Protein AF-A0A0M0KAI3-F1 (afdb_monomer)

Secondary structure (DSSP, 8-state):
---PPPPPP--EE--SEEEEEEES---HHHHHHHHHHH-TTS-EEEEEEEEEE--TTS--EEEEEEEEESS---EE-GGGG-EEETTEEEPPEEEEES-HHHHHHHHHTGGGTEE-SSS-EE---SEEEEEE--TT--HHHHHHHHHHH-SSHHHHHHHTT----SHHHHHHHHH---PPPP--SS-GGGB------HHHHTTSS-EEEEEE-TTSSHHHHHHTTSSSEEEESSGGGGGG--TTT-SEEEE-S--TTSPTTTS--HHHHHHHH-SSS-EEEE-SSSEEEE-TT-EEEEEES-S--SPP-TT-SSBTTTEEEEEE-S-SB-

Radius of gyration: 31.18 Å; Cα contacts (8 Å, |Δi|>4): 594; chains: 1; bounding box: 65×44×92 Å

Foldseek 3Di:
DDDPDPPFAPDWQFFQKKKKKWFADDDPVQQVVLVVVQQPPFDWQKKWKFWAWDDPPDTTIMMMIITGTPHTDGDGDQCSRWTQDPNDTIHIDMDHALELVVSVCCVPPVRCQQDPDPDGDGDGTPDDGPMDHPPPDDSVVVLVVLLVPDPANVSSCRHNVNDPDDPVSVVVRVPPPPDDWDDQPDALVQFDDDDDDPCCVVVVAQEEEEAADPPQCQQSNQCNVWRHEQEAQFPQSLVVDDAVGHQAYEYENAQQQDDPPRHHDLVQLLQVLAQQAWHWHDHPPDIHIDGHRHHYYYYYHDDPRHHDDVPCSRPPRHYDYDYRYHRGGD

Organism: NCBI:txid1460289

Nearest PDB structures (foldseek):
  7vg8-assembly1_A  TM=7.975E-01  e=1.228E-05  Tomato yellow leaf curl virus
  1l5i-assembly1_A  TM=7.412E-01  e=1.556E-05  Tomato yellow leaf curl Sardinia virus
  6q1m-assembly1_A  TM=7.767E-01  e=6.057E-05  Wheat dwarf virus
  6we0-assembly1_A  TM=7.172E-01  e=6.426E-05  Wheat dwarf virus
  1xbw-assembly1_A  TM=3.411E-01  e=1.990E-01  Staphylococcus aureus subsp. aureus MW2

Mean predicted aligned error: 13.89 Å

Solvent-accessible surface area (backbone atoms only — not comparable to full-atom values): 18954 Å² total; per-residue (Å²): 132,82,79,75,77,77,75,83,65,81,43,66,48,57,57,36,32,40,42,32,41,32,83,36,76,66,59,61,70,57,54,52,49,47,52,57,69,74,34,83,88,55,59,72,51,31,38,36,30,27,26,39,66,46,61,96,89,69,66,45,52,22,21,40,38,38,38,34,36,74,58,58,46,88,45,74,41,77,70,68,69,49,40,79,53,98,91,40,80,44,69,53,51,80,43,72,56,75,26,54,47,53,53,49,43,38,71,74,32,38,46,65,15,41,43,92,54,103,65,78,46,80,48,78,46,78,39,70,55,53,70,46,64,56,97,84,69,51,69,67,60,52,51,51,53,54,37,72,68,35,94,43,68,67,55,18,33,33,30,64,54,44,80,79,81,49,72,65,53,50,49,51,52,72,67,52,72,79,84,70,81,54,82,70,97,56,61,61,83,55,38,57,91,72,90,69,58,61,54,47,73,74,57,79,24,27,21,39,35,41,23,28,69,84,92,26,46,60,64,62,55,53,44,47,76,32,80,27,44,42,76,26,59,49,56,57,48,52,72,71,66,43,83,93,67,38,66,25,38,32,38,33,88,48,50,51,43,37,60,70,76,65,25,33,50,62,72,46,47,48,38,70,32,38,26,84,45,66,24,76,43,81,42,84,100,44,72,36,79,45,61,46,71,48,36,36,36,36,35,42,71,56,86,85,40,64,49,92,56,98,79,40,63,43,65,82,62,21,42,48,82,44,81,47,92,58,62,37,52,123

pLDDT: mean 86.0, std 10.84, range [32.38, 97.38]

Structure (mmCIF, N/CA/C/O backbone):
data_AF-A0A0M0KAI3-F1
#
_entry.id   AF-A0A0M0KAI3-F1
#
loop_
_atom_site.group_PDB
_atom_site.id
_atom_site.type_symbol
_atom_site.label_atom_id
_atom_site.label_alt_id
_atom_site.label_comp_id
_atom_site.label_asym_id
_atom_site.label_entity_id
_atom_site.label_seq_id
_atom_site.pdbx_PDB_ins_code
_atom_site.Cartn_x
_atom_site.Cartn_y
_atom_site.Cartn_z
_atom_site.occupancy
_atom_site.B_iso_or_equiv
_atom_site.auth_seq_id
_atom_site.auth_comp_id
_atom_site.auth_asym_id
_atom_site.auth_atom_id
_atom_site.pdbx_PDB_model_num
ATOM 1 N N . MET A 1 1 ? -30.844 27.413 52.160 1.00 37.19 1 MET A N 1
ATOM 2 C CA . MET A 1 1 ? -29.610 27.025 51.444 1.00 37.19 1 MET A CA 1
ATOM 3 C 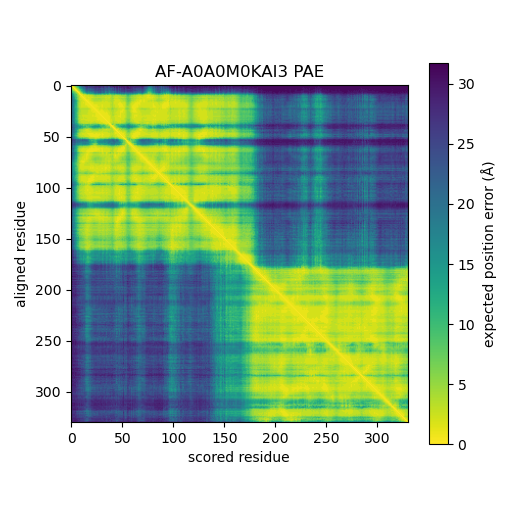C . MET A 1 1 ? -30.026 26.495 50.082 1.00 37.19 1 MET A C 1
ATOM 5 O O . MET A 1 1 ? -30.634 25.433 50.030 1.00 37.19 1 MET A O 1
ATOM 9 N N . SER A 1 2 ? -29.831 27.269 49.010 1.00 32.38 2 SER A N 1
ATOM 10 C CA . SER A 1 2 ? -30.122 26.804 47.651 1.00 32.38 2 SER A CA 1
ATOM 11 C C . SER A 1 2 ? -29.142 25.692 47.290 1.00 32.38 2 SER A C 1
ATOM 13 O O . SER A 1 2 ? -27.933 25.855 47.454 1.00 32.38 2 SER A O 1
ATOM 15 N N . LYS A 1 3 ? -29.663 24.553 46.825 1.00 38.00 3 LYS A N 1
ATOM 16 C CA . LYS A 1 3 ? -28.852 23.554 46.126 1.00 38.00 3 LYS A CA 1
ATOM 17 C C . LYS A 1 3 ? -28.245 24.265 44.920 1.00 38.00 3 LYS A C 1
ATOM 19 O O . LYS A 1 3 ? -28.989 24.766 44.086 1.00 38.00 3 LYS A O 1
ATOM 24 N N . ALA A 1 4 ? -26.922 24.386 44.894 1.00 38.00 4 ALA A N 1
ATOM 25 C CA . ALA A 1 4 ? -26.221 24.834 43.705 1.00 38.00 4 ALA A CA 1
ATOM 26 C C . ALA A 1 4 ? -26.582 23.878 42.562 1.00 38.00 4 ALA A C 1
ATOM 28 O O . ALA A 1 4 ? -26.489 22.660 42.740 1.00 38.00 4 ALA A O 1
ATOM 29 N N . ASP A 1 5 ? -27.023 24.424 41.429 1.00 37.31 5 ASP A N 1
ATOM 30 C CA . ASP A 1 5 ? -27.152 23.645 40.203 1.00 37.31 5 ASP A CA 1
ATOM 31 C C . ASP A 1 5 ? -25.795 22.986 39.907 1.00 37.31 5 ASP A C 1
ATOM 33 O O . ASP A 1 5 ? -24.760 23.661 39.989 1.00 37.31 5 ASP A O 1
ATOM 37 N N . PRO A 1 6 ? -25.752 21.672 39.621 1.00 48.66 6 PRO A N 1
ATOM 38 C CA . PRO A 1 6 ? -24.503 21.022 39.262 1.00 48.66 6 PRO A CA 1
ATOM 39 C C . PRO A 1 6 ? -23.918 21.718 38.029 1.00 48.66 6 PRO A C 1
ATOM 41 O O . PRO A 1 6 ? -24.632 22.009 37.070 1.00 48.66 6 PRO A O 1
ATOM 44 N N . ALA A 1 7 ? -22.617 22.017 38.081 1.00 52.31 7 ALA A N 1
ATOM 45 C CA . ALA A 1 7 ? -21.892 22.659 36.992 1.00 52.31 7 ALA A CA 1
ATOM 46 C C . ALA A 1 7 ? -22.180 21.959 35.653 1.00 52.31 7 ALA A C 1
ATOM 48 O O . ALA A 1 7 ? -22.196 20.730 35.582 1.00 52.31 7 ALA A O 1
ATOM 49 N N . ALA A 1 8 ? -22.404 22.751 34.602 1.00 57.34 8 ALA A N 1
ATOM 50 C CA . ALA A 1 8 ? -22.669 22.244 33.263 1.00 57.34 8 ALA A CA 1
ATOM 51 C C . ALA A 1 8 ? -21.533 21.310 32.811 1.00 57.34 8 ALA A C 1
ATOM 53 O O . ALA A 1 8 ? -20.376 21.718 32.708 1.00 57.34 8 ALA A O 1
ATOM 54 N N . ASP A 1 9 ? -21.879 20.050 32.564 1.00 74.94 9 ASP A N 1
ATOM 55 C CA . ASP A 1 9 ? -20.946 19.009 32.151 1.00 74.94 9 ASP A CA 1
ATOM 56 C C . ASP A 1 9 ? -20.336 19.337 30.776 1.00 74.94 9 ASP A C 1
ATOM 58 O O . ASP A 1 9 ? -21.043 19.550 29.786 1.00 74.94 9 ASP A O 1
ATOM 62 N N . THR A 1 10 ? -19.004 19.414 30.718 1.00 84.94 10 THR A N 1
ATOM 63 C CA . THR A 1 10 ? -18.250 19.765 29.506 1.00 84.94 10 THR A CA 1
ATOM 64 C C . THR A 1 10 ? -17.887 18.552 28.653 1.00 84.94 10 THR A C 1
ATOM 66 O O . THR A 1 10 ? -17.348 18.734 27.556 1.00 84.94 10 THR A O 1
ATOM 69 N N . PHE A 1 11 ? -18.189 17.331 29.109 1.00 87.75 11 PHE A N 1
ATOM 70 C CA . PHE A 1 11 ? -17.869 16.102 28.395 1.00 87.75 11 PHE A CA 1
ATOM 71 C C . PHE A 1 11 ? -18.606 16.026 27.054 1.00 87.75 11 PHE A C 1
ATOM 73 O O . PHE A 1 11 ? -19.817 16.264 26.964 1.00 87.75 11 PHE A O 1
ATOM 80 N N . ARG A 1 12 ? -17.867 15.674 25.994 1.00 88.94 12 ARG A N 1
ATOM 81 C CA . ARG A 1 12 ? -18.405 15.563 24.634 1.00 88.94 12 ARG A CA 1
ATOM 82 C C . ARG A 1 12 ? -18.082 14.216 24.013 1.00 88.94 12 ARG A C 1
ATOM 84 O O . ARG A 1 12 ? -16.920 13.832 23.899 1.00 88.94 12 ARG A O 1
ATOM 91 N N . TRP A 1 13 ? -19.109 13.571 23.480 1.00 88.81 13 TRP A N 1
ATOM 92 C CA . TRP A 1 13 ? -18.968 12.369 22.669 1.00 88.81 13 TRP A CA 1
ATOM 93 C C . TRP 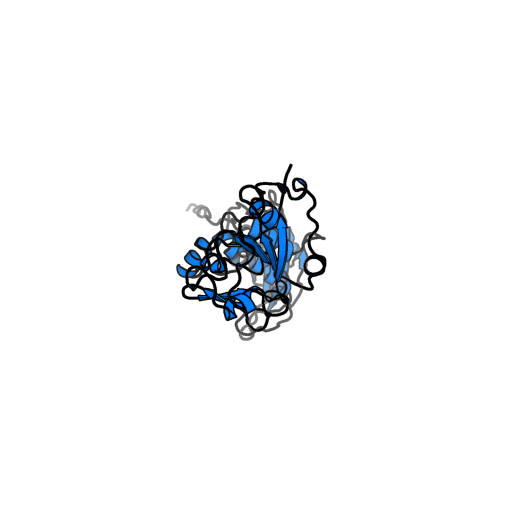A 1 13 ? -18.739 12.783 21.217 1.00 88.81 13 TRP A C 1
ATOM 95 O O . TRP A 1 13 ? -19.691 13.109 20.510 1.00 88.81 13 TRP A O 1
ATOM 105 N N . ARG A 1 14 ? -17.464 12.834 20.803 1.00 89.12 14 ARG A N 1
ATOM 106 C CA . ARG A 1 14 ? -17.030 13.308 19.470 1.00 89.12 14 ARG A CA 1
ATOM 107 C C . ARG A 1 14 ? -16.229 12.313 18.645 1.00 89.12 14 ARG A C 1
ATOM 109 O O . ARG A 1 14 ? -15.860 12.604 17.514 1.00 89.12 14 ARG A O 1
ATOM 116 N N . ALA A 1 15 ? -15.937 11.147 19.201 1.00 89.06 15 ALA A N 1
ATOM 117 C CA . ALA A 1 15 ? -15.260 10.089 18.470 1.00 89.06 15 ALA A CA 1
ATOM 118 C C . ALA A 1 15 ? -16.275 9.121 17.856 1.00 89.06 15 ALA A C 1
ATOM 120 O O . ALA A 1 15 ? -17.338 8.885 18.426 1.00 89.06 15 ALA A O 1
ATOM 121 N N . ARG A 1 16 ? -15.928 8.533 16.708 1.00 89.50 16 ARG A N 1
ATOM 122 C CA . ARG A 1 16 ? -16.727 7.476 16.057 1.00 89.50 16 ARG A CA 1
ATOM 123 C C . ARG A 1 16 ? -16.633 6.137 16.780 1.00 89.50 16 ARG A C 1
ATOM 125 O O . ARG A 1 16 ? -17.579 5.358 16.743 1.00 89.50 16 ARG A O 1
ATOM 132 N N . LEU A 1 17 ? -15.484 5.882 17.404 1.00 93.44 17 LEU A N 1
ATOM 133 C CA . LEU A 1 17 ? -15.110 4.603 17.994 1.00 93.44 17 LEU A CA 1
ATOM 134 C C . LEU A 1 17 ? -15.057 4.750 19.506 1.00 93.44 17 LEU A C 1
ATOM 136 O O . LEU A 1 17 ? -14.233 5.517 20.014 1.00 93.44 17 LEU A O 1
ATOM 140 N N . TRP A 1 18 ? -15.890 3.991 20.204 1.00 93.81 18 TRP A N 1
ATOM 141 C CA . TRP A 1 18 ? -15.876 3.951 21.660 1.00 93.81 18 TRP A CA 1
ATOM 142 C C . TRP A 1 18 ? -15.844 2.524 22.163 1.00 93.81 18 TRP A C 1
ATOM 144 O O . TRP A 1 18 ? -16.423 1.615 21.566 1.00 93.81 18 TRP A O 1
ATOM 154 N N . HIS A 1 19 ? -15.166 2.360 23.286 1.00 94.81 19 HIS A N 1
ATOM 155 C CA . HIS A 1 19 ? -15.142 1.148 24.073 1.00 94.81 19 HIS A CA 1
ATOM 156 C C . HIS A 1 19 ? -15.435 1.528 25.513 1.00 94.81 19 HIS A C 1
ATOM 158 O O . HIS A 1 19 ? -14.726 2.330 26.122 1.00 94.81 19 HIS A O 1
ATOM 164 N N . LEU A 1 20 ? -16.550 1.014 26.007 1.00 95.12 20 LEU A N 1
ATOM 165 C CA . LEU A 1 20 ? -17.019 1.234 27.355 1.00 95.12 20 LEU A CA 1
ATOM 166 C C . LEU A 1 20 ? -16.768 0.003 28.208 1.00 95.12 20 LEU A C 1
ATOM 168 O O . LEU A 1 20 ? -16.887 -1.126 27.725 1.00 95.12 20 LEU A O 1
ATOM 172 N N . THR A 1 21 ? -16.526 0.239 29.490 1.00 94.75 21 THR A N 1
ATOM 173 C CA . THR A 1 21 ? -16.413 -0.808 30.503 1.00 94.75 21 THR A CA 1
ATOM 174 C C . THR A 1 21 ? -17.350 -0.495 31.659 1.00 94.75 21 THR A C 1
ATOM 176 O O . THR A 1 21 ? -17.199 0.532 32.318 1.00 94.75 21 THR A O 1
ATOM 179 N N . TYR A 1 22 ? -18.309 -1.379 31.912 1.00 95.25 22 TYR A N 1
ATOM 180 C CA . TYR A 1 22 ? -19.225 -1.305 33.047 1.00 95.25 22 TYR A CA 1
ATOM 181 C C . TYR A 1 22 ? -18.799 -2.293 34.125 1.00 95.25 22 TYR A C 1
ATOM 183 O O . TYR A 1 22 ? -18.383 -3.409 33.814 1.00 95.25 22 TYR A O 1
ATOM 191 N N . VAL A 1 23 ? -18.959 -1.908 35.388 1.00 92.88 23 VAL A N 1
ATOM 192 C CA . VAL A 1 23 ? -18.862 -2.850 36.508 1.00 92.88 23 VAL A CA 1
ATOM 193 C C . VAL A 1 23 ? -20.125 -3.716 36.524 1.00 92.88 23 VAL A C 1
ATOM 195 O O . VAL A 1 23 ? -21.231 -3.194 36.415 1.00 92.88 23 VAL A O 1
ATOM 198 N N . GLY A 1 24 ? -19.958 -5.030 36.661 1.00 92.56 24 GLY A N 1
ATOM 199 C CA . GLY A 1 24 ? -21.036 -6.018 36.613 1.00 92.56 24 GLY A CA 1
ATOM 200 C C . GLY A 1 24 ? -21.354 -6.543 35.208 1.00 92.56 24 GLY A C 1
ATOM 201 O O . GLY A 1 24 ? -20.867 -6.041 34.190 1.00 92.56 24 GLY A O 1
ATOM 202 N N . HIS A 1 25 ? -22.179 -7.592 35.152 1.00 95.12 25 HIS A N 1
ATOM 203 C CA . HIS A 1 25 ? -22.711 -8.165 33.910 1.00 95.12 25 HIS A CA 1
ATOM 204 C C . HIS A 1 25 ? -24.035 -7.499 33.551 1.00 95.12 25 HIS A C 1
ATOM 206 O O . HIS A 1 25 ? -25.099 -7.895 34.015 1.00 95.12 25 HIS A O 1
ATOM 212 N N . ILE A 1 26 ? -23.955 -6.456 32.730 1.00 95.88 26 ILE A N 1
ATOM 213 C CA . ILE A 1 26 ? -25.111 -5.670 32.308 1.00 95.88 26 ILE A CA 1
ATOM 214 C C . ILE A 1 26 ? -25.763 -6.356 31.106 1.00 95.88 26 ILE A C 1
ATOM 216 O O . ILE A 1 26 ? -25.059 -6.616 30.125 1.00 95.88 26 ILE A O 1
ATOM 220 N N . PRO A 1 27 ? -27.080 -6.624 31.115 1.00 95.31 27 PRO A N 1
ATOM 221 C CA . PRO A 1 27 ? -27.762 -7.228 29.975 1.00 95.31 27 PRO A CA 1
ATOM 222 C C . PRO A 1 27 ? -27.511 -6.456 28.674 1.00 95.31 27 PRO A C 1
ATOM 224 O O . PRO A 1 27 ? -27.657 -5.229 28.623 1.00 95.31 27 PRO A O 1
ATOM 227 N N . ALA A 1 28 ? -27.147 -7.172 27.608 1.00 94.88 28 ALA A N 1
ATOM 228 C CA . ALA A 1 28 ? -26.798 -6.560 26.329 1.00 94.88 28 ALA A CA 1
ATOM 229 C C . ALA A 1 28 ? -27.968 -5.756 25.745 1.00 94.88 28 ALA A C 1
ATOM 231 O O . ALA A 1 28 ? -27.772 -4.660 25.226 1.00 94.88 28 ALA A O 1
ATOM 232 N N . GLU A 1 29 ? -29.200 -6.239 25.900 1.00 94.25 29 GLU A N 1
ATOM 233 C CA . GLU A 1 29 ? -30.412 -5.562 25.437 1.00 94.25 29 GLU A CA 1
ATOM 234 C C . GLU A 1 29 ? -30.591 -4.198 26.103 1.00 94.25 29 GLU A C 1
ATOM 236 O O . GLU A 1 29 ? -31.074 -3.258 25.470 1.00 94.25 29 GLU A O 1
ATOM 241 N N . LEU A 1 30 ? -30.198 -4.073 27.372 1.00 95.12 30 LEU A N 1
ATOM 242 C CA . LEU A 1 30 ? -30.302 -2.826 28.116 1.00 95.12 30 LEU A CA 1
ATOM 243 C C . LEU A 1 30 ? -29.287 -1.801 27.597 1.00 95.12 30 LEU A C 1
ATOM 245 O O . LEU A 1 30 ? -29.650 -0.655 27.330 1.00 95.12 30 LEU A O 1
ATOM 249 N N . LEU A 1 31 ? -28.052 -2.239 27.348 1.00 94.81 31 LEU A N 1
ATOM 250 C CA . LEU A 1 31 ? -27.005 -1.416 26.740 1.00 94.81 31 LEU A CA 1
ATOM 251 C C . LEU A 1 31 ? -27.370 -0.959 25.321 1.00 94.81 31 LEU A C 1
ATOM 253 O O . LEU A 1 31 ? -27.213 0.215 24.987 1.00 94.81 31 LEU A O 1
ATOM 257 N N . LEU A 1 32 ? -27.901 -1.861 24.494 1.00 91.62 32 LEU A N 1
ATOM 258 C CA . LEU A 1 32 ? -28.314 -1.546 23.124 1.00 91.62 32 LEU A CA 1
ATOM 259 C C . LEU A 1 32 ? -29.524 -0.601 23.089 1.00 91.62 32 LEU A C 1
ATOM 261 O O . LEU A 1 32 ? -29.586 0.290 22.237 1.00 91.62 32 LEU A O 1
ATOM 265 N N . ARG A 1 33 ? -30.465 -0.736 24.033 1.00 91.38 33 ARG A N 1
ATOM 266 C CA . ARG A 1 33 ? -31.566 0.227 24.211 1.00 91.38 33 ARG A CA 1
ATOM 267 C C . ARG A 1 33 ? -31.052 1.600 24.626 1.00 91.38 33 ARG A C 1
ATOM 269 O O . ARG A 1 33 ? -31.488 2.592 24.045 1.00 91.38 33 ARG A O 1
ATOM 276 N N . GLN A 1 34 ? -30.116 1.661 25.575 1.00 92.31 34 GLN A N 1
ATOM 277 C CA . GLN A 1 34 ? -29.517 2.925 26.000 1.00 92.31 34 GLN A CA 1
ATOM 278 C C . GLN A 1 34 ? -28.801 3.606 24.834 1.00 92.31 34 GLN A C 1
ATOM 280 O O . GLN A 1 34 ? -29.068 4.776 24.559 1.00 92.31 34 GLN A O 1
ATOM 285 N N . LEU A 1 35 ? -27.985 2.857 24.087 1.00 89.25 35 LEU A N 1
ATOM 286 C CA . LEU A 1 35 ? -27.320 3.346 22.881 1.00 89.25 35 LEU A CA 1
ATOM 287 C C . LEU A 1 35 ? -28.338 3.896 21.870 1.00 89.25 35 LEU A C 1
ATOM 289 O O . LEU A 1 35 ? -28.213 5.034 21.429 1.00 89.25 35 LEU A O 1
ATOM 293 N N . SER A 1 36 ? -29.400 3.140 21.584 1.00 87.50 36 SER A N 1
ATOM 294 C CA . SER A 1 36 ? -30.469 3.567 20.668 1.00 87.50 36 SER A CA 1
ATOM 295 C C . SER A 1 36 ? -31.181 4.847 21.131 1.00 87.50 36 SER A C 1
ATOM 297 O O . SER A 1 36 ? -31.638 5.648 20.315 1.00 87.50 36 SER A O 1
ATOM 299 N N . SER A 1 37 ? -31.287 5.062 22.446 1.00 87.50 37 SER A N 1
ATOM 300 C CA . SER A 1 37 ? -31.945 6.240 23.019 1.00 87.50 37 SER A CA 1
ATOM 301 C C . SER A 1 37 ? -31.145 7.533 22.817 1.00 87.50 37 SER A C 1
ATOM 303 O O . SER A 1 37 ? -31.742 8.603 22.649 1.00 87.50 37 SER A O 1
ATOM 305 N N . VAL A 1 38 ? -29.810 7.430 22.775 1.00 84.94 38 VAL A N 1
ATOM 306 C CA . VAL A 1 38 ? -28.892 8.569 22.609 1.00 84.94 38 VAL A CA 1
ATOM 307 C C . VAL A 1 38 ? -28.542 8.849 21.143 1.00 84.94 38 VAL A C 1
ATOM 309 O O . VAL A 1 38 ? -28.038 9.925 20.827 1.00 84.94 38 VAL A O 1
ATOM 312 N N . THR A 1 39 ? -28.849 7.929 20.224 1.00 74.50 39 THR A N 1
ATOM 313 C CA . THR A 1 39 ? -28.467 7.994 18.800 1.00 74.50 39 THR A CA 1
ATOM 314 C C . THR A 1 39 ? -29.524 8.596 17.872 1.00 74.50 39 THR A C 1
ATOM 316 O O . THR A 1 39 ? -29.432 8.423 16.662 1.00 74.50 39 THR A O 1
ATOM 319 N N . LYS A 1 40 ? -30.523 9.332 18.381 1.00 68.12 40 LYS A N 1
ATOM 320 C CA . LYS A 1 40 ? -31.692 9.799 17.594 1.00 68.12 40 LYS A CA 1
ATOM 321 C C . LYS A 1 40 ? -31.375 10.500 16.258 1.00 68.12 40 LYS A C 1
ATOM 323 O O . LYS A 1 40 ? -32.236 10.508 15.386 1.00 68.12 40 LYS A O 1
ATOM 328 N N . SER A 1 41 ? -30.188 11.090 16.093 1.00 64.56 41 SER A N 1
ATOM 329 C CA . SER A 1 41 ? -29.769 11.787 14.868 1.00 64.56 41 SER A CA 1
ATOM 330 C C . SER A 1 41 ? -28.660 11.105 14.065 1.00 64.56 41 SER A C 1
ATOM 332 O O . SER A 1 41 ? -28.393 11.558 12.953 1.00 64.56 41 SER A O 1
ATOM 334 N N . ASN A 1 42 ? -27.991 10.068 14.582 1.00 69.38 42 ASN A N 1
ATOM 335 C CA . ASN A 1 42 ? -26.942 9.412 13.806 1.00 69.38 42 ASN A CA 1
ATOM 336 C C . ASN A 1 42 ? -27.022 7.889 13.890 1.00 69.38 42 ASN A C 1
ATOM 338 O O . ASN A 1 42 ? -27.329 7.303 14.924 1.00 69.38 42 ASN A O 1
ATOM 342 N N . THR A 1 43 ? -26.634 7.261 12.790 1.00 81.19 43 THR A N 1
ATOM 343 C CA . THR A 1 43 ? -26.636 5.816 12.629 1.00 81.19 43 THR A CA 1
ATOM 344 C C . THR A 1 43 ? -25.488 5.167 13.399 1.00 81.19 43 THR A C 1
ATOM 346 O O . THR A 1 43 ? -24.308 5.479 13.189 1.00 81.19 43 THR A O 1
ATOM 349 N N . VAL A 1 44 ? -25.831 4.213 14.264 1.00 86.12 44 VAL A N 1
ATOM 350 C CA . VAL A 1 44 ? -24.871 3.225 14.766 1.00 86.12 44 VAL A CA 1
ATOM 351 C C . VAL A 1 44 ? -24.627 2.229 13.643 1.00 86.12 44 VAL A C 1
ATOM 353 O O . VAL A 1 44 ? -25.554 1.556 13.201 1.00 86.12 44 VAL A O 1
ATOM 356 N N . LEU A 1 45 ? -23.384 2.149 13.175 1.00 89.69 45 LEU A N 1
ATOM 357 C CA . LEU A 1 45 ? -22.989 1.196 12.145 1.00 89.69 45 LEU A CA 1
ATOM 358 C C . LEU A 1 45 ? -22.794 -0.195 12.745 1.00 89.69 45 LEU A C 1
ATOM 360 O O . LEU A 1 45 ? -23.156 -1.180 12.119 1.00 89.69 45 LEU A O 1
ATOM 364 N N . GLY A 1 46 ? -22.264 -0.290 13.966 1.00 92.06 46 GLY A N 1
ATOM 365 C CA . GLY A 1 46 ? -22.160 -1.576 14.643 1.00 92.06 46 GLY A CA 1
ATOM 366 C C . GLY A 1 46 ? -21.909 -1.496 16.138 1.00 92.06 46 GLY A C 1
ATOM 367 O O . GLY A 1 46 ? -21.434 -0.485 16.657 1.00 92.06 46 GLY A O 1
ATOM 368 N N . SER A 1 47 ? -22.204 -2.594 16.826 1.00 94.81 47 SER A N 1
ATOM 369 C CA . SER A 1 47 ? -22.008 -2.758 18.267 1.00 94.81 47 SER A CA 1
ATOM 370 C C . SER A 1 47 ? -21.557 -4.173 18.611 1.00 94.81 47 SER A C 1
ATOM 372 O O . SER A 1 47 ? -21.900 -5.128 17.918 1.00 94.81 47 SER A O 1
ATOM 374 N N . SER A 1 48 ? -20.806 -4.316 19.697 1.00 96.12 48 SER A N 1
ATOM 375 C CA . SER A 1 48 ? -20.356 -5.599 20.230 1.00 96.12 48 SER A CA 1
ATOM 376 C C . SER A 1 48 ? -20.348 -5.532 21.751 1.00 96.12 48 SER A C 1
ATOM 378 O O . SER A 1 48 ? -19.646 -4.696 22.322 1.00 96.12 48 SER A O 1
ATOM 380 N N . VAL A 1 49 ? -21.136 -6.386 22.401 1.00 97.06 49 VAL A N 1
ATOM 381 C CA . VAL A 1 49 ? -21.215 -6.492 23.866 1.00 97.06 49 VAL A CA 1
ATOM 382 C C . VAL A 1 49 ? -20.638 -7.829 24.308 1.00 97.06 49 VAL A C 1
ATOM 384 O O . VAL A 1 49 ? -20.920 -8.845 23.677 1.00 97.06 49 VAL A O 1
ATOM 387 N N . VAL A 1 50 ? -19.864 -7.850 25.389 1.00 95.88 50 VAL A N 1
ATOM 388 C CA . VAL A 1 50 ? -19.341 -9.088 25.979 1.00 95.88 50 V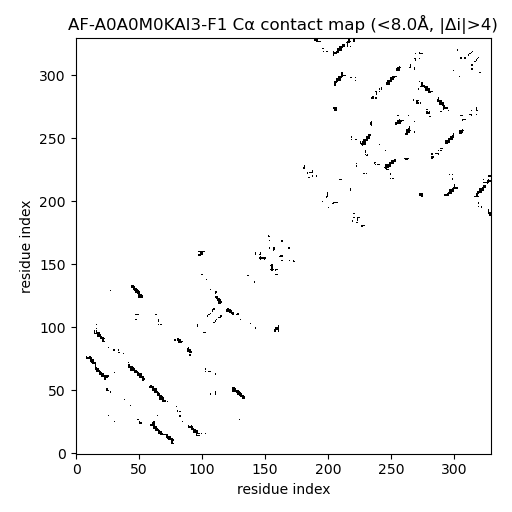AL A CA 1
ATOM 389 C C . VAL A 1 50 ? -19.293 -8.994 27.501 1.00 95.88 50 VAL A C 1
ATOM 391 O O . VAL A 1 50 ? -18.999 -7.935 28.059 1.00 95.88 50 VAL A O 1
ATOM 394 N N . HIS A 1 51 ? -19.584 -10.106 28.171 1.00 95.31 51 HIS A N 1
ATOM 395 C CA . HIS A 1 51 ? -19.411 -10.260 29.613 1.00 95.31 51 HIS A CA 1
ATOM 396 C C . HIS A 1 51 ? -18.097 -10.955 29.910 1.00 95.31 51 HIS A C 1
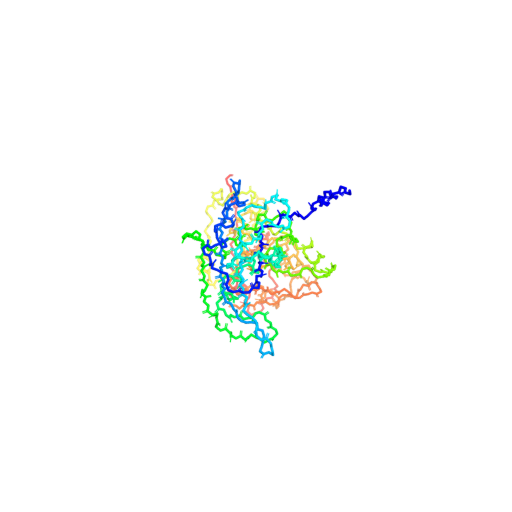ATOM 398 O O . HIS A 1 51 ? -17.784 -12.000 29.338 1.00 95.31 51 HIS A O 1
ATOM 404 N N . GLU A 1 52 ? -17.342 -10.395 30.842 1.00 90.56 52 GLU A N 1
ATOM 405 C CA . GLU A 1 52 ? -16.021 -10.882 31.201 1.00 90.56 52 GLU A CA 1
ATOM 406 C C . GLU A 1 52 ? -15.826 -10.884 32.722 1.00 90.56 52 GLU A C 1
ATOM 408 O O . GLU A 1 52 ? -16.602 -10.299 33.485 1.00 90.56 52 GLU A O 1
ATOM 413 N N . ALA A 1 53 ? -14.783 -11.577 33.166 1.00 84.62 53 ALA A N 1
ATOM 414 C CA . ALA A 1 53 ? -14.261 -11.506 34.523 1.00 84.62 53 ALA A CA 1
ATOM 415 C C . ALA A 1 53 ? -12.836 -10.941 34.445 1.00 84.62 53 ALA A C 1
ATOM 417 O O . ALA A 1 53 ? -12.090 -11.288 33.528 1.00 84.62 53 ALA A O 1
ATOM 418 N N . SER A 1 54 ? -12.486 -10.012 35.336 1.00 71.12 54 SER A N 1
ATOM 419 C CA . SER A 1 54 ? -11.173 -9.350 35.313 1.00 71.12 54 SER A CA 1
ATOM 420 C C . SER A 1 54 ? -10.035 -10.282 35.751 1.00 71.12 54 SER A C 1
ATOM 422 O O . SER A 1 54 ? -10.263 -11.446 36.074 1.00 71.12 54 SER A O 1
ATOM 424 N N . ASP A 1 55 ? -8.811 -9.739 35.762 1.00 61.41 55 ASP A N 1
ATOM 425 C CA . ASP A 1 55 ? -7.548 -10.430 36.048 1.00 61.41 55 ASP A CA 1
ATOM 426 C C . ASP A 1 55 ? -7.568 -11.411 37.234 1.00 61.41 55 ASP A C 1
ATOM 428 O O . ASP A 1 55 ? -8.267 -11.236 38.234 1.00 61.41 55 ASP A O 1
ATOM 432 N N . ALA A 1 56 ? -6.701 -12.422 37.112 1.00 58.84 56 ALA A N 1
ATOM 433 C CA . ALA A 1 56 ? -6.616 -13.622 37.944 1.00 58.84 56 ALA A CA 1
ATOM 434 C C . ALA A 1 56 ? -6.418 -13.391 39.457 1.00 58.8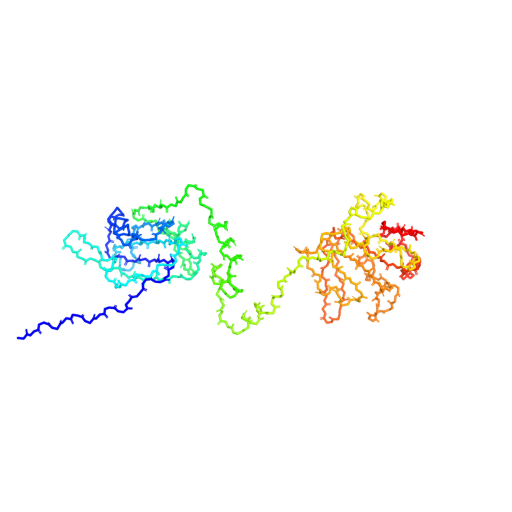4 56 ALA 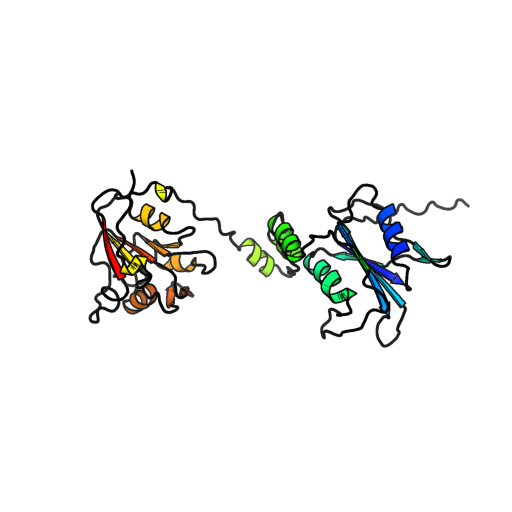A C 1
ATOM 436 O O . ALA A 1 56 ? -6.644 -14.316 40.234 1.00 58.84 56 ALA A O 1
ATOM 437 N N . GLU A 1 57 ? -5.995 -12.197 39.883 1.00 58.69 57 GLU A N 1
ATOM 438 C CA . GLU A 1 57 ? -5.709 -11.889 41.293 1.00 58.69 57 GLU A CA 1
ATOM 439 C C . GLU A 1 57 ? -6.928 -11.355 42.062 1.00 58.69 57 GLU A C 1
ATOM 441 O O . GLU A 1 57 ? -7.054 -11.601 43.261 1.00 58.69 57 GLU A O 1
ATOM 446 N N . ALA A 1 58 ? -7.845 -10.657 41.386 1.00 59.72 58 ALA A N 1
ATOM 447 C CA . ALA A 1 58 ? -9.063 -10.107 41.984 1.00 59.72 58 ALA A CA 1
ATOM 448 C C . ALA A 1 58 ? -10.178 -10.038 40.925 1.00 59.72 58 ALA A C 1
ATOM 450 O O . ALA A 1 58 ? -10.476 -8.957 40.406 1.00 59.72 58 ALA A O 1
ATOM 451 N N . PRO A 1 59 ? -10.766 -11.190 40.553 1.00 72.62 59 PRO A N 1
ATOM 452 C CA . PRO A 1 59 ? -11.749 -11.250 39.485 1.00 72.62 59 PRO A CA 1
ATOM 453 C C . PRO A 1 59 ? -13.025 -10.513 39.897 1.00 72.62 59 PRO A C 1
ATOM 455 O O . PRO A 1 59 ? -13.706 -10.903 40.845 1.00 72.62 59 PRO A O 1
ATOM 458 N N . TYR A 1 60 ? -13.374 -9.465 39.156 1.00 84.62 60 TYR A N 1
ATOM 459 C CA . TYR A 1 60 ? -14.681 -8.828 39.219 1.00 84.62 60 TYR A CA 1
ATOM 460 C C . TYR A 1 60 ? -15.391 -8.936 37.869 1.00 84.62 60 TYR A C 1
ATOM 462 O O . TYR A 1 60 ? -14.781 -8.881 36.793 1.00 84.62 60 TYR A O 1
ATOM 470 N N . ALA A 1 61 ? -16.707 -9.119 37.940 1.00 91.00 61 ALA A N 1
ATOM 471 C CA . ALA A 1 61 ? -17.573 -9.153 36.773 1.00 91.00 61 ALA A CA 1
ATOM 472 C C . ALA A 1 61 ? -17.603 -7.772 36.117 1.00 91.00 61 ALA A C 1
ATOM 474 O O . ALA A 1 61 ? -17.792 -6.763 36.799 1.00 91.00 61 ALA A O 1
ATOM 475 N N . HIS A 1 62 ? -17.436 -7.723 34.802 1.00 92.88 62 HIS A N 1
ATOM 476 C CA . HIS A 1 62 ? -17.556 -6.490 34.037 1.00 92.88 62 HIS A CA 1
ATOM 477 C C . HIS A 1 62 ? -18.098 -6.760 32.637 1.00 92.88 62 HIS A C 1
ATOM 479 O O . HIS A 1 62 ? -18.049 -7.881 32.124 1.00 92.88 62 HIS A O 1
ATOM 485 N N . THR A 1 63 ? -18.642 -5.714 32.026 1.00 95.94 63 THR A N 1
ATOM 486 C CA . THR A 1 63 ? -19.198 -5.757 30.674 1.00 95.94 63 THR A CA 1
ATOM 487 C C . THR A 1 63 ? -18.460 -4.778 29.795 1.00 95.94 63 THR A C 1
ATOM 489 O O . THR A 1 63 ? -18.369 -3.595 30.129 1.00 95.94 63 THR A O 1
ATOM 492 N N . HIS A 1 64 ? -17.990 -5.250 28.647 1.00 95.25 64 HIS A N 1
ATOM 493 C CA . HIS A 1 64 ? -17.489 -4.375 27.604 1.00 95.25 64 HIS A CA 1
ATOM 494 C C . HIS A 1 64 ? -18.557 -4.120 26.551 1.00 95.25 64 HIS A C 1
ATOM 496 O O . HIS A 1 64 ? -19.244 -5.038 26.103 1.00 95.25 64 HIS A O 1
ATOM 502 N N . LEU A 1 65 ? -18.648 -2.866 26.122 1.00 95.69 65 LEU A N 1
ATOM 503 C CA . LEU A 1 65 ? -19.451 -2.444 24.985 1.00 95.69 65 LEU A CA 1
ATOM 504 C C . LEU A 1 65 ? -18.549 -1.677 24.023 1.00 95.69 65 LEU A C 1
ATOM 506 O O . LEU A 1 65 ? -18.075 -0.587 24.327 1.00 95.69 65 LEU A O 1
ATOM 510 N N . ALA A 1 66 ? -18.325 -2.244 22.847 1.00 95.00 66 ALA A N 1
ATOM 511 C CA . ALA A 1 66 ? -17.714 -1.548 21.729 1.00 95.00 66 ALA A CA 1
ATOM 512 C C . ALA A 1 66 ? -18.811 -1.075 20.782 1.00 95.00 66 ALA A C 1
ATOM 514 O O . ALA A 1 66 ? -19.731 -1.837 20.478 1.00 95.00 66 ALA A O 1
ATOM 515 N N . TRP A 1 67 ? -18.702 0.144 20.267 1.00 91.94 67 TRP A N 1
ATOM 516 C CA . TRP A 1 67 ? -19.578 0.582 19.187 1.00 91.94 67 TRP A CA 1
ATOM 517 C C . TRP A 1 67 ? -18.853 1.464 18.175 1.00 91.94 67 TRP A C 1
ATOM 519 O O . TRP A 1 67 ? -17.846 2.123 18.462 1.00 91.94 67 TRP A O 1
ATOM 529 N N . LEU A 1 68 ? -19.436 1.498 16.983 1.00 92.00 68 LEU A N 1
ATOM 530 C CA . LEU A 1 68 ? -18.970 2.207 15.805 1.00 92.00 68 LEU A CA 1
ATOM 531 C C . LEU A 1 68 ? -20.115 3.063 15.258 1.00 92.00 68 LEU A C 1
ATOM 533 O O . LEU A 1 68 ? -21.146 2.536 14.843 1.00 92.00 68 LEU A O 1
ATOM 537 N N . TRP A 1 69 ? -19.931 4.383 15.246 1.00 88.88 69 TRP A N 1
ATOM 538 C CA . TRP A 1 69 ? -20.838 5.300 14.554 1.00 88.88 69 TRP A CA 1
ATOM 539 C C . TRP A 1 69 ? -20.421 5.443 13.097 1.00 88.88 69 TRP A C 1
ATOM 541 O O . TRP A 1 69 ? -19.228 5.555 12.801 1.00 88.88 69 TRP A O 1
ATOM 551 N N . GLU A 1 70 ? -21.404 5.545 12.205 1.00 85.81 70 GLU A N 1
ATOM 552 C CA . GLU A 1 70 ? -21.154 5.879 10.801 1.00 85.81 70 GLU A CA 1
ATOM 553 C C . GLU A 1 70 ? -20.405 7.219 10.698 1.00 85.81 70 GLU A C 1
ATOM 555 O O . GLU A 1 70 ? -19.384 7.325 10.020 1.00 85.81 70 GLU A O 1
ATOM 560 N N . ARG A 1 71 ? -20.833 8.217 11.484 1.00 84.38 71 ARG A N 1
ATOM 561 C CA . ARG A 1 71 ? -20.197 9.539 11.604 1.00 84.38 71 ARG A CA 1
ATOM 562 C C . ARG A 1 71 ? -20.009 9.943 13.056 1.00 84.38 71 ARG A C 1
ATOM 564 O O . ARG A 1 71 ? -20.790 9.557 13.922 1.00 84.38 71 ARG A O 1
ATOM 571 N N . ALA A 1 72 ? -18.983 10.755 13.311 1.00 86.25 72 ALA A N 1
ATOM 572 C CA . ALA A 1 72 ? -18.678 11.242 14.650 1.00 86.25 72 ALA A CA 1
ATOM 573 C C . ALA A 1 72 ? -19.907 11.945 15.260 1.00 86.25 72 ALA A C 1
ATOM 575 O O . ALA A 1 72 ? -20.424 12.887 14.652 1.00 86.25 72 ALA A O 1
ATOM 576 N N . PRO A 1 73 ? -20.395 11.508 16.434 1.00 86.88 73 PRO A N 1
ATOM 577 C CA . PRO A 1 73 ? -21.442 12.225 17.136 1.00 86.88 73 PRO A CA 1
ATOM 578 C C . PRO A 1 73 ? -20.973 13.595 17.626 1.00 86.88 73 PRO A C 1
ATOM 580 O O . PRO A 1 73 ? -19.786 13.908 17.654 1.00 86.88 73 PRO A O 1
ATOM 583 N N . ASN A 1 74 ? -21.928 14.427 18.028 1.00 86.94 74 ASN A N 1
ATOM 584 C CA . ASN A 1 74 ? -21.661 15.628 18.812 1.00 86.94 74 ASN A CA 1
ATOM 585 C C . ASN A 1 74 ? -22.663 15.677 19.969 1.00 86.94 74 ASN A C 1
ATOM 587 O O . ASN A 1 74 ? -23.556 16.521 19.998 1.00 86.94 74 ASN A O 1
ATOM 591 N N . LEU A 1 75 ? -22.539 14.713 20.885 1.00 87.38 75 LEU A N 1
ATOM 592 C CA . LEU A 1 75 ? -23.396 14.619 22.069 1.00 87.38 75 LEU A CA 1
ATOM 593 C C . LEU A 1 75 ? -22.700 15.226 23.288 1.00 87.38 75 LEU A C 1
ATOM 595 O O . LEU A 1 75 ? -21.469 15.255 23.364 1.00 87.38 75 LEU A O 1
ATOM 599 N N . HIS A 1 76 ? -23.501 15.683 24.246 1.00 88.19 76 HIS A N 1
ATOM 600 C CA . HIS A 1 76 ? -23.053 16.381 25.447 1.00 88.19 76 HIS A CA 1
ATOM 601 C C . HIS A 1 76 ? -23.563 15.686 26.710 1.00 88.19 76 HIS A C 1
ATOM 603 O O . HIS A 1 76 ? -24.742 15.346 26.784 1.00 88.19 76 HIS A O 1
ATOM 609 N N . GLY A 1 77 ? -22.679 15.527 27.696 1.00 88.56 77 GLY A N 1
ATOM 610 C CA . GLY A 1 77 ? -22.982 14.912 28.988 1.00 88.56 77 GLY A CA 1
ATOM 611 C C . GLY A 1 77 ? -22.304 13.554 29.164 1.00 88.56 77 GLY A C 1
ATOM 612 O O . GLY A 1 77 ? -22.513 12.624 28.387 1.00 88.56 77 GLY A O 1
ATOM 613 N N . ALA A 1 78 ? -21.499 13.425 30.211 1.00 89.00 78 ALA A N 1
ATOM 614 C CA . ALA A 1 78 ? -20.805 12.208 30.608 1.00 89.00 78 ALA A CA 1
ATOM 615 C C . ALA A 1 78 ? -21.789 11.096 30.994 1.00 89.00 78 ALA A C 1
ATOM 617 O O . ALA A 1 78 ? -21.546 9.931 30.700 1.00 89.00 78 ALA A O 1
ATOM 618 N N . ARG A 1 79 ? -22.937 11.458 31.579 1.00 91.12 79 ARG A N 1
ATOM 619 C CA . ARG A 1 79 ? -23.957 10.512 32.068 1.00 91.12 79 ARG A CA 1
ATOM 620 C C . ARG A 1 79 ? -24.899 9.951 30.999 1.00 91.12 79 ARG A C 1
ATOM 622 O O . ARG A 1 79 ? -25.856 9.259 31.321 1.00 91.12 79 ARG A O 1
ATOM 629 N N . LEU A 1 80 ? -24.660 10.241 29.718 1.00 90.88 80 LEU A N 1
ATOM 630 C CA . LEU A 1 80 ? -25.518 9.760 28.624 1.00 90.88 80 LEU A CA 1
ATOM 631 C C . LEU A 1 80 ? -25.578 8.233 28.525 1.00 90.88 80 LEU A C 1
ATOM 633 O O . LEU A 1 80 ? -26.563 7.692 28.033 1.00 90.88 80 LEU A O 1
ATOM 637 N N . MET A 1 81 ? -24.531 7.550 28.976 1.00 93.50 81 MET A N 1
ATOM 638 C CA . MET A 1 81 ? -24.415 6.094 28.906 1.00 93.50 81 MET A CA 1
ATOM 639 C C . MET A 1 81 ? -24.576 5.422 30.272 1.00 93.50 81 MET A C 1
ATOM 641 O O . MET A 1 81 ? -24.227 4.249 30.411 1.00 93.50 81 MET A O 1
ATOM 645 N N . ASP A 1 82 ? -25.103 6.153 31.258 1.00 95.00 82 ASP A N 1
ATOM 646 C CA . ASP A 1 82 ? -25.524 5.585 32.536 1.00 95.00 82 ASP A CA 1
ATOM 647 C C . ASP A 1 82 ? -26.679 4.614 32.296 1.00 95.00 82 ASP A C 1
ATOM 649 O O . ASP A 1 82 ? -27.569 4.861 31.477 1.00 95.00 82 ASP A O 1
ATOM 653 N N . VAL A 1 83 ? -26.659 3.500 33.018 1.00 94.56 83 VAL A N 1
ATOM 654 C CA . VAL A 1 83 ? -27.683 2.464 32.913 1.00 94.56 83 VAL A CA 1
ATOM 655 C C . VAL A 1 83 ? -28.201 2.076 34.283 1.00 94.56 83 VAL A C 1
ATOM 657 O O . VAL A 1 83 ? -27.426 1.868 35.210 1.00 94.56 83 VAL A O 1
ATOM 660 N N . GLU A 1 84 ? -29.519 1.954 34.406 1.00 93.56 84 GLU A N 1
ATOM 661 C CA . GLU A 1 84 ? -30.162 1.406 35.599 1.00 93.56 84 GLU A CA 1
ATOM 662 C C . GLU A 1 84 ? -30.196 -0.119 35.495 1.00 93.56 84 GLU A C 1
ATOM 664 O O . GLU A 1 84 ? -30.866 -0.672 34.621 1.00 93.56 84 GLU A O 1
ATOM 669 N N . CYS A 1 85 ? -29.487 -0.807 36.385 1.00 91.44 85 CYS A N 1
ATOM 670 C CA . CYS A 1 85 ? -29.469 -2.263 36.457 1.00 91.44 85 CYS A CA 1
ATOM 671 C C . CYS A 1 85 ? -29.716 -2.686 37.905 1.00 91.44 85 CYS A C 1
ATOM 673 O O . CYS A 1 85 ? -29.025 -2.229 38.810 1.00 91.44 85 CYS A O 1
ATOM 675 N N . GLU A 1 86 ? -30.733 -3.522 38.132 1.00 89.75 86 GLU A N 1
ATOM 676 C CA . GLU A 1 86 ? -31.084 -4.033 39.470 1.00 89.75 86 GLU A CA 1
ATOM 677 C C . GLU A 1 86 ? -31.288 -2.927 40.531 1.00 89.75 86 GLU A C 1
ATOM 679 O O . GLU A 1 86 ? -30.959 -3.086 41.703 1.00 89.75 86 GLU A O 1
ATOM 684 N N . GLY A 1 87 ? -31.838 -1.779 40.119 1.00 88.00 87 GLY A N 1
ATOM 685 C CA . GLY A 1 87 ? -32.092 -0.635 41.006 1.00 88.00 87 GLY A CA 1
ATOM 686 C C . GLY A 1 87 ? -30.857 0.211 41.335 1.00 88.00 87 GLY A C 1
ATOM 687 O O . GLY A 1 87 ? -30.933 1.062 42.219 1.00 88.00 87 GLY A O 1
ATOM 688 N N . THR A 1 88 ? -29.738 -0.016 40.642 1.00 91.44 88 THR A N 1
ATOM 689 C CA . THR A 1 88 ? -28.509 0.774 40.766 1.00 91.44 88 THR A CA 1
ATOM 690 C C . THR A 1 88 ? -28.159 1.438 39.435 1.00 91.44 88 THR A C 1
ATOM 692 O O . THR A 1 88 ? -28.086 0.771 38.402 1.00 91.44 88 THR A O 1
ATOM 695 N N . THR A 1 89 ? -27.861 2.738 39.471 1.00 94.94 89 THR A N 1
ATOM 696 C CA . THR A 1 89 ? -27.286 3.465 38.335 1.00 94.94 89 THR A CA 1
ATOM 697 C C . THR A 1 89 ? -25.808 3.113 38.182 1.00 94.94 89 THR A C 1
ATOM 699 O O . THR A 1 89 ? -25.009 3.345 39.092 1.00 94.94 89 THR A O 1
ATOM 702 N N . ILE A 1 90 ? -25.416 2.597 37.021 1.00 95.12 90 ILE A N 1
ATOM 703 C CA . ILE A 1 90 ? -24.042 2.192 36.725 1.00 95.12 90 ILE A CA 1
ATOM 704 C C . ILE A 1 90 ? -23.488 3.095 35.625 1.00 95.12 90 ILE A C 1
ATOM 706 O O . ILE A 1 90 ? -24.025 3.158 34.518 1.00 95.12 90 ILE A O 1
ATOM 710 N N . HIS A 1 91 ? -22.393 3.784 35.942 1.00 93.94 91 HIS A N 1
ATOM 711 C CA . HIS A 1 91 ? -21.662 4.641 35.014 1.00 93.94 91 HIS A CA 1
ATOM 712 C C . HIS A 1 91 ? -20.477 3.874 34.400 1.00 93.94 91 HIS A C 1
ATOM 714 O O . HIS A 1 91 ? -19.709 3.259 35.147 1.00 93.94 91 HIS A O 1
ATOM 720 N N . PRO A 1 92 ? -20.292 3.898 33.070 1.00 95.50 92 PRO A N 1
ATOM 721 C CA . PRO A 1 92 ? -19.172 3.228 32.422 1.00 95.50 92 PRO A CA 1
ATOM 722 C C . PRO A 1 92 ? -17.874 4.031 32.503 1.00 95.50 92 PRO A C 1
ATOM 724 O O . PRO A 1 92 ? -17.871 5.257 32.451 1.00 95.50 92 PRO A O 1
ATOM 727 N N . HIS A 1 93 ? -16.744 3.331 32.461 1.00 94.00 93 HIS A N 1
ATOM 728 C CA . HIS A 1 93 ? -15.502 3.930 31.989 1.00 94.00 93 HIS A CA 1
ATOM 729 C C . HIS A 1 93 ? -15.550 4.052 30.462 1.00 94.00 93 HIS A C 1
ATOM 731 O O . HIS A 1 93 ? -15.737 3.046 29.777 1.00 94.00 93 HIS A O 1
ATOM 737 N N . ALA A 1 94 ? -15.385 5.264 29.930 1.00 92.31 94 ALA A N 1
ATOM 738 C CA . ALA A 1 94 ? -15.505 5.539 28.502 1.00 92.31 94 ALA A CA 1
ATOM 739 C C . ALA A 1 94 ? -14.153 5.855 27.855 1.00 92.31 94 ALA A C 1
ATOM 741 O O . ALA A 1 94 ? -13.548 6.890 28.131 1.00 92.31 94 ALA A O 1
ATOM 742 N N . GLU A 1 95 ? -13.715 5.004 26.927 1.00 92.00 95 GLU A N 1
ATOM 743 C CA . GLU A 1 95 ? -12.533 5.251 26.105 1.00 92.00 95 GLU A CA 1
ATOM 744 C C . GLU A 1 95 ? -12.908 5.423 24.639 1.00 92.00 95 GLU A C 1
ATOM 746 O O . GLU A 1 95 ? -13.647 4.621 24.070 1.00 92.00 95 GLU A O 1
ATOM 751 N N . HIS A 1 96 ? -12.324 6.426 23.987 1.00 89.50 96 HIS A N 1
ATOM 752 C CA . HIS A 1 96 ? -12.363 6.520 22.535 1.00 89.50 96 HIS A CA 1
ATOM 753 C C . HIS A 1 96 ? -11.029 6.120 21.906 1.00 89.50 96 HIS A C 1
ATOM 755 O O . HIS A 1 96 ? -9.946 6.382 22.445 1.00 89.50 96 HIS A O 1
ATOM 761 N N . ARG A 1 97 ? -11.079 5.565 20.697 1.00 83.44 97 ARG A N 1
ATOM 762 C CA . ARG A 1 97 ? -9.882 5.243 19.905 1.00 83.44 97 ARG A CA 1
ATOM 763 C C . ARG A 1 97 ? -9.953 5.917 18.539 1.00 83.44 97 ARG A C 1
ATOM 765 O O . ARG A 1 97 ? -11.029 6.195 18.027 1.00 83.44 97 ARG A O 1
ATOM 772 N N . LYS A 1 98 ? -8.788 6.200 17.950 1.00 76.50 98 LYS A N 1
ATOM 773 C CA . LYS A 1 98 ? -8.692 6.760 16.589 1.00 76.50 98 LYS A CA 1
ATOM 774 C C . LYS A 1 98 ? -8.561 5.686 15.507 1.00 76.50 98 LYS A C 1
ATOM 776 O O . LYS A 1 98 ? -8.866 5.945 14.355 1.00 76.50 98 LYS A O 1
ATOM 781 N N . SER A 1 99 ? -8.111 4.485 15.870 1.00 88.94 99 SER A N 1
ATOM 782 C CA . SER A 1 99 ? -7.824 3.424 14.907 1.00 88.94 99 SER A CA 1
ATOM 783 C C . SER A 1 99 ? -9.043 2.544 14.648 1.00 88.94 99 SER A C 1
ATOM 785 O O . SER A 1 99 ? -9.517 1.849 15.549 1.00 88.94 99 SER A O 1
ATOM 787 N N . ILE A 1 100 ? -9.489 2.505 13.393 1.00 91.00 100 ILE A N 1
ATOM 788 C CA . ILE A 1 100 ? -10.509 1.555 12.932 1.00 91.00 100 ILE A CA 1
ATOM 789 C C . ILE A 1 100 ? -9.958 0.130 13.012 1.00 91.00 100 ILE A C 1
ATOM 791 O O . ILE A 1 100 ? -10.670 -0.784 13.422 1.00 91.00 100 ILE A O 1
ATOM 795 N N . LYS A 1 101 ? -8.663 -0.058 12.725 1.00 88.81 101 LYS A N 1
ATOM 796 C CA . LYS A 1 101 ? -7.994 -1.357 12.877 1.00 88.81 101 LYS A CA 1
ATOM 797 C C . LYS A 1 101 ? -8.071 -1.892 14.307 1.00 88.81 101 LYS A C 1
ATOM 799 O O . LYS A 1 101 ? -8.268 -3.088 14.510 1.00 88.81 101 LYS A O 1
ATOM 804 N N . TRP A 1 102 ? -7.953 -1.018 15.304 1.00 90.38 102 TRP A N 1
ATOM 805 C CA . TRP A 1 102 ? -8.155 -1.409 16.696 1.00 90.38 102 TRP A CA 1
ATOM 806 C C . TRP A 1 102 ? -9.593 -1.878 16.945 1.00 90.38 102 TRP A C 1
ATOM 808 O O . TRP A 1 102 ? -9.789 -2.923 17.556 1.00 90.38 102 TRP A O 1
ATOM 818 N N . MET A 1 103 ? -10.595 -1.174 16.409 1.00 92.69 103 MET A N 1
ATOM 819 C CA . MET A 1 103 ? -11.995 -1.590 16.539 1.00 92.69 103 MET A CA 1
ATOM 820 C C . MET A 1 103 ? -12.265 -2.941 15.857 1.00 92.69 103 MET A C 1
ATOM 822 O O . MET A 1 103 ? -12.922 -3.802 16.440 1.00 92.69 103 MET A O 1
ATOM 826 N N . GLN A 1 104 ? -11.674 -3.181 14.680 1.00 93.31 104 GLN A N 1
ATOM 827 C CA . GLN A 1 104 ? -11.697 -4.495 14.028 1.00 93.31 104 GLN A CA 1
ATOM 828 C C . GLN A 1 104 ? -11.155 -5.580 14.963 1.00 93.31 104 GLN A C 1
ATOM 830 O O . GLN A 1 104 ? -11.769 -6.636 15.103 1.00 93.31 104 GLN A O 1
ATOM 835 N N . LEU A 1 105 ? -10.010 -5.343 15.613 1.00 91.44 105 LEU A N 1
ATOM 836 C CA . LEU A 1 105 ? -9.435 -6.298 16.565 1.00 91.44 105 LEU A CA 1
ATOM 837 C C . LEU A 1 105 ? -10.357 -6.533 17.762 1.00 91.44 105 LEU A C 1
ATOM 839 O O . LEU A 1 105 ? -10.441 -7.663 18.242 1.00 91.44 105 LEU A O 1
ATOM 843 N N . VAL A 1 106 ? -11.068 -5.502 18.221 1.00 91.81 106 VAL A N 1
ATOM 844 C CA . VAL A 1 106 ? -12.029 -5.655 19.312 1.00 91.81 106 VAL A CA 1
ATOM 845 C C . VAL A 1 106 ? -13.151 -6.618 18.932 1.00 91.81 106 VAL A C 1
ATOM 847 O O . VAL A 1 106 ? -13.380 -7.600 19.638 1.00 91.81 106 VAL A O 1
ATOM 850 N N . PHE A 1 107 ? -13.784 -6.385 17.781 1.00 93.12 107 PHE A N 1
ATOM 851 C CA . PHE A 1 107 ? -14.885 -7.210 17.284 1.00 93.12 107 PHE A CA 1
ATOM 852 C C . PHE A 1 107 ? -14.438 -8.631 16.926 1.00 93.12 107 PHE A C 1
ATOM 854 O O . PHE A 1 107 ? -15.121 -9.597 17.242 1.00 93.12 107 PHE A O 1
ATOM 861 N N . THR A 1 108 ? -13.287 -8.782 16.277 1.00 91.50 108 THR A N 1
ATOM 862 C CA . THR A 1 108 ? -12.879 -10.080 15.712 1.00 91.50 108 THR A CA 1
ATOM 863 C C . THR A 1 108 ? -12.063 -10.945 16.665 1.00 91.50 108 THR A C 1
ATOM 865 O O . THR A 1 108 ? -11.950 -12.148 16.442 1.00 91.50 108 THR A O 1
ATOM 868 N N . ARG A 1 109 ? -11.450 -10.359 17.702 1.00 91.00 109 ARG A N 1
ATOM 869 C CA . ARG A 1 109 ? -10.524 -11.075 18.593 1.00 91.00 109 ARG A CA 1
ATOM 870 C C . ARG A 1 109 ? -10.775 -10.798 20.066 1.00 91.00 109 ARG A C 1
ATOM 872 O O . ARG A 1 109 ? -10.996 -11.744 20.815 1.00 91.00 109 ARG A O 1
ATOM 879 N N . TYR A 1 110 ? -10.739 -9.534 20.485 1.00 90.12 110 TYR A N 1
ATOM 880 C CA . TYR A 1 110 ? -10.755 -9.182 21.909 1.00 90.12 110 TYR A CA 1
ATOM 881 C C . TYR A 1 110 ? -12.020 -9.678 22.613 1.00 90.12 110 TYR A C 1
ATOM 883 O O . TYR A 1 110 ? -11.915 -10.446 23.562 1.00 90.12 110 TYR A O 1
ATOM 891 N N . HIS A 1 111 ? -13.203 -9.332 22.093 1.00 92.06 111 HIS A N 1
ATOM 892 C CA . HIS A 1 111 ? -14.480 -9.784 22.658 1.00 92.06 111 HIS A CA 1
ATOM 893 C C . HIS A 1 111 ? -14.755 -11.281 22.437 1.00 92.06 111 HIS A C 1
ATOM 895 O O . HIS A 1 111 ? -15.673 -11.830 23.033 1.00 92.06 111 HIS A O 1
ATOM 901 N N . ALA A 1 112 ? -13.964 -11.959 21.600 1.00 90.50 112 ALA A N 1
ATOM 902 C CA . ALA A 1 112 ? -13.982 -13.417 21.486 1.00 90.50 112 ALA A CA 1
ATOM 903 C C . ALA A 1 112 ? -13.067 -14.102 22.524 1.00 90.50 112 ALA A C 1
ATOM 905 O O . ALA A 1 112 ? -12.969 -15.325 22.533 1.00 90.50 112 ALA A O 1
ATOM 906 N N . GLY A 1 113 ? -12.390 -13.332 23.386 1.00 86.56 113 GLY A N 1
ATOM 907 C CA . GLY A 1 113 ? -11.542 -13.837 24.467 1.00 86.56 113 GLY A CA 1
ATOM 908 C C . GLY A 1 113 ? -10.035 -13.750 24.213 1.00 86.56 113 GLY A C 1
ATOM 909 O O . GLY A 1 113 ? -9.241 -14.125 25.074 1.00 86.56 113 GLY A O 1
ATOM 910 N N . HIS A 1 114 ? -9.595 -13.242 23.057 1.00 85.88 114 HIS A N 1
ATOM 911 C CA . HIS A 1 114 ? -8.168 -13.067 22.771 1.00 85.88 114 HIS A CA 1
ATOM 912 C C . HIS A 1 114 ? -7.662 -11.733 23.328 1.00 85.88 114 HIS A C 1
ATOM 914 O O . HIS A 1 114 ? -7.806 -10.682 22.697 1.00 85.88 114 HIS A O 1
ATOM 920 N N . LYS A 1 115 ? -7.035 -11.762 24.506 1.00 78.38 115 LYS A N 1
ATOM 921 C CA . LYS A 1 115 ? -6.522 -10.552 25.152 1.00 78.38 115 LYS A CA 1
ATOM 922 C C . LYS A 1 115 ? -5.291 -10.018 24.421 1.00 78.38 115 LYS A C 1
ATOM 924 O O . LYS A 1 115 ? -4.330 -10.735 24.141 1.00 78.38 115 LYS A O 1
ATOM 929 N N . LEU A 1 116 ? -5.337 -8.727 24.094 1.00 65.00 116 LEU A N 1
ATOM 930 C CA . LEU A 1 116 ? -4.288 -8.020 23.364 1.00 65.00 116 LEU A CA 1
ATOM 931 C C . LEU A 1 116 ? -3.268 -7.471 24.375 1.00 65.00 116 LEU A C 1
ATOM 933 O O . LEU A 1 116 ? -3.453 -6.394 24.931 1.00 65.00 116 LEU A O 1
ATOM 937 N N . GLY A 1 117 ? -2.204 -8.235 24.629 1.00 59.12 117 GLY A N 1
ATOM 938 C CA . GLY A 1 117 ? -1.107 -7.888 25.539 1.00 59.12 117 GLY A CA 1
ATOM 939 C C . GLY A 1 117 ? 0.196 -8.606 25.165 1.00 59.12 117 GLY A C 1
ATOM 940 O O . GLY A 1 117 ? 0.214 -9.425 24.248 1.00 59.12 117 GLY A O 1
ATOM 941 N N . GLY A 1 118 ? 1.301 -8.302 25.860 1.00 50.50 118 GLY A N 1
ATOM 942 C CA . GLY A 1 118 ? 2.654 -8.791 25.524 1.00 50.50 118 GLY A CA 1
ATOM 943 C C . GLY A 1 118 ? 2.805 -10.320 25.435 1.00 50.50 118 GLY A C 1
ATOM 944 O O . GLY A 1 118 ? 3.706 -10.809 24.758 1.00 50.50 118 GLY A O 1
ATOM 945 N N . LYS A 1 119 ? 1.892 -11.078 26.053 1.00 55.78 119 LYS A N 1
ATOM 946 C CA . LYS A 1 119 ? 1.634 -12.488 25.743 1.00 55.78 119 LYS A CA 1
ATOM 947 C C . LYS A 1 119 ? 0.156 -12.622 25.387 1.00 55.78 119 LYS A C 1
ATOM 949 O O . LYS A 1 119 ? -0.692 -12.258 26.193 1.00 55.78 119 LYS A O 1
ATOM 954 N N . SER A 1 120 ? -0.139 -13.135 24.194 1.00 65.00 120 SER A N 1
ATOM 955 C CA . SER A 1 120 ? -1.511 -13.429 23.767 1.00 65.00 120 SER A CA 1
ATOM 956 C C . SER A 1 120 ? -2.082 -14.531 24.655 1.00 65.00 120 SER A C 1
ATOM 958 O O . SER A 1 120 ? -1.757 -15.703 24.469 1.00 65.00 120 SER A O 1
ATOM 960 N N . THR A 1 121 ? -2.916 -14.160 25.618 1.00 77.56 121 THR A N 1
ATOM 961 C CA . THR A 1 121 ? -3.667 -15.096 26.453 1.00 77.56 121 THR A CA 1
ATOM 962 C C . THR A 1 121 ? -5.098 -15.192 25.942 1.00 77.56 121 THR A C 1
ATOM 964 O O . THR A 1 121 ? -5.693 -14.207 25.498 1.00 77.56 121 THR A O 1
ATOM 967 N N . PHE A 1 122 ? -5.638 -16.407 25.956 1.00 84.44 122 PHE A N 1
ATOM 968 C CA . PHE A 1 122 ? -7.044 -16.644 25.668 1.00 84.44 122 PHE A CA 1
ATOM 969 C C . PHE A 1 122 ? -7.787 -16.826 26.987 1.00 84.44 122 PHE A C 1
ATOM 971 O O . PHE A 1 122 ? -7.425 -17.691 27.784 1.00 84.44 122 PHE A O 1
ATOM 978 N N . VAL A 1 123 ? -8.812 -16.011 27.200 1.00 83.69 123 VAL A N 1
ATOM 979 C CA . VAL A 1 123 ? -9.738 -16.111 28.325 1.00 83.69 123 VAL A CA 1
ATOM 980 C C . VAL A 1 123 ? -11.133 -16.086 27.727 1.00 83.69 123 VAL A C 1
ATOM 982 O O . VAL A 1 123 ? -11.538 -15.070 27.169 1.00 83.69 123 VAL A O 1
ATOM 985 N N . ALA A 1 124 ? -11.840 -17.215 27.788 1.00 85.25 124 ALA A N 1
ATOM 986 C CA . ALA A 1 124 ? -13.178 -17.304 27.222 1.00 85.25 124 ALA A CA 1
ATOM 987 C C . ALA A 1 124 ? -14.106 -16.272 27.891 1.00 85.25 124 ALA A C 1
ATOM 989 O O . ALA A 1 124 ? -14.059 -16.126 29.117 1.00 85.25 124 ALA A O 1
ATOM 990 N N . PRO A 1 125 ? -14.938 -15.559 27.114 1.00 90.06 125 PRO A N 1
ATOM 991 C CA . PRO A 1 125 ? -15.919 -14.655 27.689 1.00 90.06 125 PRO A CA 1
ATOM 992 C C . PRO A 1 125 ? -16.934 -15.437 28.527 1.00 90.06 125 PRO A C 1
ATOM 994 O O . PRO A 1 125 ? -17.243 -16.593 28.237 1.00 90.06 125 PRO A O 1
ATOM 997 N N . VAL A 1 126 ? -17.472 -14.790 29.560 1.00 90.81 126 VAL A N 1
ATOM 998 C CA . VAL A 1 126 ? -18.532 -15.367 30.399 1.00 90.81 126 VAL A CA 1
ATOM 999 C C . VAL A 1 126 ? -19.815 -15.523 29.582 1.00 90.81 126 VAL A C 1
ATOM 1001 O O . VAL A 1 126 ? -20.494 -16.542 29.681 1.00 90.81 126 VAL A O 1
ATOM 1004 N N . ALA A 1 127 ? -20.129 -14.525 28.752 1.00 92.81 127 ALA A N 1
ATOM 1005 C CA . ALA A 1 127 ? -21.244 -14.551 27.814 1.00 92.81 127 ALA A CA 1
ATOM 1006 C C . ALA A 1 127 ? -21.021 -13.564 26.655 1.00 92.81 127 ALA A C 1
ATOM 1008 O O . ALA A 1 127 ? -20.251 -12.605 26.770 1.00 92.81 127 ALA A O 1
ATOM 1009 N N . GLY A 1 128 ? -21.710 -13.802 25.536 1.00 90.88 128 GLY A N 1
ATOM 1010 C CA . GLY A 1 128 ? -21.488 -13.096 24.275 1.00 90.88 128 GLY A CA 1
ATOM 1011 C C . GLY A 1 128 ? -20.324 -13.697 23.461 1.00 90.88 128 GLY A C 1
ATOM 1012 O O . GLY A 1 128 ? -19.958 -14.852 23.682 1.00 90.88 128 GLY A O 1
ATOM 1013 N N . PRO A 1 129 ? -19.741 -12.950 22.507 1.00 92.38 129 PRO A N 1
ATOM 1014 C CA . PRO A 1 129 ? -20.077 -11.573 22.165 1.00 92.38 129 PRO A CA 1
ATOM 1015 C C . PRO A 1 129 ? -21.399 -11.451 21.394 1.00 92.38 129 PRO A C 1
ATOM 1017 O O . PRO A 1 129 ? -21.644 -12.182 20.437 1.00 92.38 129 PRO A O 1
ATOM 1020 N N . TRP A 1 130 ? -22.230 -10.476 21.762 1.00 95.50 130 TRP A N 1
ATOM 1021 C CA . TRP A 1 130 ? -23.423 -10.095 21.002 1.00 95.50 130 TRP A CA 1
ATOM 1022 C C . TRP A 1 130 ? -23.058 -8.983 20.032 1.00 95.50 130 TRP A C 1
ATOM 1024 O O . TRP A 1 130 ? -22.876 -7.832 20.434 1.00 95.50 130 TRP A O 1
ATOM 1034 N N . GLN A 1 131 ? -22.898 -9.347 18.762 1.00 94.50 131 GLN A N 1
ATOM 1035 C CA . GLN A 1 131 ? -22.432 -8.437 17.723 1.00 94.50 131 GLN A CA 1
ATOM 1036 C C . GLN A 1 131 ? -23.550 -8.083 16.753 1.00 94.50 131 GLN A C 1
ATOM 1038 O O . GLN A 1 131 ? -24.301 -8.948 16.310 1.00 94.50 131 GLN A O 1
ATOM 1043 N N . GLN A 1 132 ? -23.614 -6.807 16.393 1.00 92.69 132 GLN A N 1
ATOM 1044 C CA . GLN A 1 132 ? -24.484 -6.293 15.351 1.00 92.69 132 GLN A CA 1
ATOM 1045 C C . GLN A 1 132 ? -23.634 -5.488 14.374 1.00 92.69 132 GLN A C 1
ATOM 1047 O O . GLN A 1 132 ? -23.013 -4.495 14.750 1.00 92.69 132 GLN A O 1
ATOM 1052 N N . LEU A 1 133 ? -23.603 -5.946 13.128 1.00 92.25 133 LEU A N 1
ATOM 1053 C CA . LEU A 1 133 ? -22.995 -5.285 11.978 1.00 92.25 133 LEU A CA 1
ATOM 1054 C C . LEU A 1 133 ? -23.946 -5.446 10.779 1.00 92.25 133 LEU A C 1
ATOM 1056 O O . LEU A 1 133 ? -24.787 -6.352 10.794 1.00 92.25 133 LEU A O 1
ATOM 1060 N N . PRO A 1 134 ? -23.843 -4.601 9.740 1.00 90.00 134 PRO A N 1
ATOM 1061 C CA . PRO A 1 134 ? -24.592 -4.793 8.508 1.00 90.00 134 PRO A CA 1
ATOM 1062 C C . PRO A 1 134 ? -24.279 -6.167 7.888 1.00 90.00 134 PRO A C 1
ATOM 1064 O O . PRO A 1 134 ? -23.132 -6.607 7.963 1.00 90.00 134 PRO A O 1
ATOM 1067 N N . PRO A 1 135 ? -25.245 -6.835 7.228 1.00 86.69 135 PRO A N 1
ATOM 1068 C CA . PRO A 1 135 ? -25.050 -8.186 6.687 1.00 86.69 135 PRO A CA 1
ATOM 1069 C C . PRO A 1 135 ? -23.867 -8.342 5.719 1.00 86.69 135 PRO A C 1
ATOM 1071 O O . PRO A 1 135 ? -23.290 -9.419 5.639 1.00 86.69 135 PRO A O 1
ATOM 1074 N N . CYS A 1 136 ? -23.504 -7.278 4.998 1.00 87.06 136 CYS A N 1
ATOM 1075 C CA . CYS A 1 136 ? -22.410 -7.268 4.021 1.00 87.06 136 CYS A CA 1
ATOM 1076 C C . CYS A 1 136 ? -21.178 -6.495 4.522 1.00 87.06 136 CYS A C 1
ATOM 1078 O O . CYS A 1 136 ? -20.414 -5.965 3.719 1.00 87.06 136 CYS A O 1
ATOM 1080 N N . PHE A 1 137 ? -21.036 -6.318 5.837 1.00 90.38 137 PHE A N 1
ATOM 1081 C CA . PHE A 1 137 ? -19.948 -5.525 6.393 1.00 90.38 137 PHE A CA 1
ATOM 1082 C C . PHE A 1 137 ? -18.635 -6.307 6.399 1.00 90.38 137 PHE A C 1
ATOM 1084 O O . PHE A 1 137 ? -18.468 -7.251 7.170 1.00 90.38 137 PHE A O 1
ATOM 1091 N N . GLU A 1 138 ? -17.675 -5.843 5.604 1.00 90.88 138 GLU A N 1
ATOM 1092 C CA . GLU A 1 138 ? -16.321 -6.385 5.560 1.00 90.88 138 GLU A CA 1
ATOM 1093 C C . GLU A 1 138 ? -15.326 -5.402 6.176 1.00 90.88 138 GLU A C 1
ATOM 1095 O O . GLU A 1 138 ? -15.127 -4.284 5.700 1.00 90.88 138 GLU A O 1
ATOM 1100 N N . TRP A 1 139 ? -14.661 -5.826 7.254 1.00 89.06 139 TRP A N 1
ATOM 1101 C CA . TRP A 1 139 ? -13.733 -4.962 7.988 1.00 89.06 139 TRP A CA 1
ATOM 1102 C C . TRP A 1 139 ? -12.552 -4.490 7.142 1.00 89.06 139 TRP A C 1
ATOM 1104 O O . TRP A 1 139 ? -12.090 -3.366 7.319 1.00 89.06 139 TRP A O 1
ATOM 1114 N N . ASN A 1 140 ? -12.021 -5.356 6.277 1.00 86.50 140 ASN A N 1
ATOM 1115 C CA . ASN A 1 140 ? -10.868 -5.000 5.455 1.00 86.50 140 ASN A CA 1
ATOM 1116 C C . ASN A 1 140 ? -11.246 -3.931 4.430 1.00 86.50 140 ASN A C 1
ATOM 1118 O O . ASN A 1 140 ? -10.526 -2.943 4.318 1.00 86.50 140 ASN A O 1
ATOM 1122 N N . ASP A 1 141 ? -12.392 -4.090 3.771 1.00 86.38 141 ASP A N 1
ATOM 1123 C CA . ASP A 1 141 ? -12.903 -3.116 2.807 1.00 86.38 141 ASP A CA 1
ATOM 1124 C C . ASP A 1 141 ? -13.192 -1.786 3.499 1.00 86.38 141 ASP A C 1
ATOM 1126 O O . ASP A 1 141 ? -12.707 -0.747 3.063 1.00 86.38 141 ASP A O 1
ATOM 1130 N N . TYR A 1 142 ? -13.863 -1.823 4.654 1.00 88.56 142 TYR A N 1
ATOM 1131 C CA . TYR A 1 142 ? -14.149 -0.625 5.437 1.00 88.56 142 TYR A CA 1
ATOM 1132 C C . TYR A 1 142 ? -12.875 0.124 5.861 1.00 88.56 142 TYR A C 1
ATOM 1134 O O . TYR A 1 142 ? -12.785 1.340 5.706 1.00 88.56 142 TYR A O 1
ATOM 1142 N N . VAL A 1 143 ? -11.852 -0.587 6.357 1.00 86.75 143 VAL A N 1
ATOM 1143 C CA . VAL A 1 143 ? -10.559 0.028 6.709 1.00 86.75 143 VAL A CA 1
ATOM 1144 C C . VAL A 1 143 ? -9.878 0.621 5.475 1.00 86.75 143 VAL A C 1
ATOM 1146 O O . VAL A 1 143 ? -9.336 1.719 5.566 1.00 86.75 143 VAL A O 1
ATOM 1149 N N . LEU A 1 144 ? -9.884 -0.079 4.338 1.00 85.00 144 LEU A N 1
ATOM 1150 C CA . LEU A 1 144 ? -9.257 0.402 3.105 1.00 85.00 144 LEU A CA 1
ATOM 1151 C C . LEU A 1 144 ? -9.940 1.662 2.574 1.00 85.00 144 LEU A C 1
ATOM 1153 O O . LEU A 1 144 ? -9.242 2.625 2.257 1.00 85.00 144 LEU A O 1
ATOM 1157 N N . THR A 1 145 ? -11.274 1.682 2.531 1.00 86.31 145 THR A N 1
ATOM 1158 C CA . THR A 1 145 ? -12.054 2.857 2.126 1.00 86.31 145 THR A CA 1
ATOM 1159 C C . THR A 1 145 ? -11.713 4.054 3.007 1.00 86.31 145 THR A C 1
ATOM 1161 O O . THR A 1 145 ? -11.276 5.082 2.498 1.00 86.31 145 THR A O 1
ATOM 1164 N N . GLU A 1 146 ? -11.781 3.899 4.327 1.00 86.94 146 GLU A N 1
ATOM 1165 C CA . GLU A 1 146 ? -11.527 4.986 5.281 1.00 86.94 146 GLU A CA 1
ATOM 1166 C C . GLU A 1 146 ? -10.082 5.505 5.221 1.00 86.94 146 GLU A C 1
ATOM 1168 O O . GLU A 1 146 ? -9.842 6.707 5.298 1.00 86.94 146 GLU A O 1
ATOM 1173 N N . VAL A 1 147 ? -9.099 4.619 5.034 1.00 86.38 147 VAL A N 1
ATOM 1174 C CA . VAL A 1 147 ? -7.696 5.023 4.839 1.00 86.38 147 VAL A CA 1
ATOM 1175 C C . VAL A 1 147 ? -7.507 5.755 3.508 1.00 86.38 147 VAL A C 1
ATOM 1177 O O . VAL A 1 147 ? -6.710 6.687 3.440 1.00 86.38 147 VAL A O 1
ATOM 1180 N N . SER A 1 148 ? -8.223 5.352 2.455 1.00 80.06 148 SER A N 1
ATOM 1181 C CA . SER A 1 148 ? -8.135 5.985 1.133 1.00 80.06 148 SER A CA 1
ATOM 1182 C C . SER A 1 148 ? -8.792 7.368 1.074 1.00 80.06 148 SER A C 1
ATOM 1184 O O . SER A 1 148 ? -8.341 8.221 0.308 1.00 80.06 148 SER A O 1
ATOM 1186 N N . GLU A 1 149 ? -9.820 7.589 1.895 1.00 85.50 149 GLU A N 1
ATOM 1187 C CA . GLU A 1 149 ? -10.563 8.849 2.013 1.00 85.50 149 GLU A CA 1
ATOM 1188 C C . GLU A 1 149 ? -9.974 9.803 3.064 1.00 85.50 149 GLU A C 1
ATOM 1190 O O . GLU A 1 149 ? -10.427 10.943 3.182 1.00 85.50 149 GLU A O 1
ATOM 1195 N N . ALA A 1 150 ? -8.960 9.363 3.815 1.00 85.44 150 ALA A N 1
ATOM 1196 C CA . ALA A 1 150 ? -8.285 10.184 4.810 1.00 85.44 150 ALA A CA 1
ATOM 1197 C C . ALA A 1 150 ? -7.735 11.478 4.192 1.00 85.44 150 ALA A C 1
ATOM 1199 O O . ALA A 1 150 ? -7.189 11.486 3.083 1.00 85.44 150 ALA A O 1
ATOM 1200 N N . SER A 1 151 ? -7.848 12.580 4.934 1.00 83.69 151 SER A N 1
ATOM 1201 C CA . SER A 1 151 ? -7.451 13.902 4.442 1.00 83.69 151 SER A CA 1
ATOM 1202 C C . SER A 1 151 ? -5.940 14.023 4.233 1.00 83.69 151 SER A C 1
ATOM 1204 O O . SER A 1 151 ? -5.485 14.741 3.338 1.00 83.69 151 SER A O 1
ATOM 1206 N N . ASP A 1 152 ? -5.161 13.283 5.023 1.00 81.50 152 ASP A N 1
ATOM 1207 C CA . ASP A 1 152 ? -3.714 13.199 4.909 1.00 81.50 152 ASP A CA 1
ATOM 1208 C C . ASP A 1 152 ? -3.166 11.817 5.323 1.00 81.50 152 ASP A C 1
ATOM 1210 O O . ASP A 1 152 ? -3.866 10.943 5.841 1.00 81.50 152 ASP A O 1
ATOM 1214 N N . LEU A 1 153 ? -1.868 11.611 5.077 1.00 80.06 153 LEU A N 1
ATOM 1215 C CA . LEU A 1 153 ? -1.177 10.352 5.373 1.00 80.06 153 LEU A CA 1
ATOM 1216 C C . LEU A 1 153 ? -1.068 10.056 6.876 1.00 80.06 153 LEU A C 1
ATOM 1218 O O . LEU A 1 153 ? -0.951 8.891 7.254 1.00 80.06 153 LEU A O 1
ATOM 1222 N N . ILE A 1 154 ? -1.083 11.079 7.734 1.00 81.25 154 ILE A N 1
ATOM 1223 C CA . ILE A 1 154 ? -1.005 10.909 9.189 1.00 81.25 154 ILE A CA 1
ATOM 1224 C C . ILE A 1 154 ? -2.345 10.379 9.701 1.00 81.25 154 ILE A C 1
ATOM 1226 O O . ILE A 1 154 ? -2.367 9.429 10.485 1.00 81.25 154 ILE A O 1
ATOM 1230 N N . GLU A 1 155 ? -3.453 10.955 9.241 1.00 82.25 155 GLU A N 1
ATOM 1231 C CA . GLU A 1 155 ? -4.802 10.476 9.525 1.00 82.25 155 GLU A CA 1
ATOM 1232 C C . GLU A 1 155 ? -4.988 9.046 9.005 1.00 82.25 155 GLU A C 1
ATOM 1234 O O . GLU A 1 155 ? -5.362 8.163 9.780 1.00 82.25 155 GLU A O 1
ATOM 1239 N N . GLY A 1 156 ? -4.616 8.778 7.748 1.00 86.00 156 GLY A N 1
ATOM 1240 C CA . GLY A 1 156 ? -4.675 7.433 7.169 1.00 86.00 156 GLY A CA 1
ATOM 1241 C C . GLY A 1 156 ? -3.866 6.407 7.973 1.00 86.00 156 GLY A C 1
ATOM 1242 O O . GLY A 1 156 ? -4.359 5.320 8.284 1.00 86.00 156 GLY A O 1
ATOM 1243 N N . ALA A 1 157 ? -2.650 6.764 8.403 1.00 84.69 157 ALA A N 1
ATOM 1244 C CA . ALA A 1 157 ? -1.827 5.916 9.264 1.00 84.69 157 ALA A CA 1
ATOM 1245 C C . ALA A 1 157 ? -2.503 5.633 10.620 1.00 84.69 157 ALA A C 1
ATOM 1247 O O . ALA A 1 157 ? -2.550 4.481 11.059 1.00 84.69 157 ALA A O 1
ATOM 1248 N N . GLN A 1 158 ? -3.082 6.650 11.266 1.00 85.06 158 GLN A N 1
ATOM 1249 C CA . GLN A 1 158 ? -3.797 6.484 12.537 1.00 85.06 158 GLN A CA 1
ATOM 1250 C C . GLN A 1 158 ? -5.026 5.573 12.393 1.00 85.06 158 GLN A C 1
ATOM 1252 O O . GLN A 1 158 ? -5.219 4.681 13.228 1.00 85.06 158 GLN A O 1
ATOM 1257 N N . LEU A 1 159 ? -5.820 5.742 11.329 1.00 85.94 159 LEU A N 1
ATOM 1258 C CA . LEU A 1 159 ? -6.975 4.887 11.022 1.00 85.94 159 LEU A CA 1
ATOM 1259 C C . LEU A 1 159 ? -6.545 3.425 10.828 1.00 85.94 159 LEU A C 1
ATOM 1261 O O . LEU A 1 159 ? -7.128 2.521 11.443 1.00 85.94 159 LEU A O 1
ATOM 1265 N N . ALA A 1 160 ? -5.453 3.207 10.087 1.00 85.69 160 ALA A N 1
ATOM 1266 C CA . ALA A 1 160 ? -4.831 1.900 9.866 1.00 85.69 160 ALA A CA 1
ATOM 1267 C C . ALA A 1 160 ? -4.219 1.270 11.136 1.00 85.69 160 ALA A C 1
ATOM 1269 O O . ALA A 1 160 ? -3.809 0.110 11.116 1.00 85.69 160 ALA A O 1
ATOM 1270 N N . GLY A 1 161 ? -4.170 2.001 12.256 1.00 82.38 161 GLY A N 1
ATOM 1271 C CA . GLY A 1 161 ? -3.577 1.532 13.512 1.00 82.38 161 GLY A CA 1
ATOM 1272 C C . GLY A 1 161 ? -2.055 1.618 13.550 1.00 82.38 161 GLY A C 1
ATOM 1273 O O . GLY A 1 161 ? -1.425 1.024 14.425 1.00 82.38 161 GLY A O 1
ATOM 1274 N N . LEU A 1 162 ? -1.458 2.370 12.628 1.00 82.62 162 LEU A N 1
ATOM 1275 C CA . LEU A 1 162 ? -0.039 2.679 12.635 1.00 82.62 162 LEU A CA 1
ATOM 1276 C C . LEU A 1 162 ? 0.198 3.844 13.601 1.00 82.62 162 LEU A C 1
ATOM 1278 O O . LEU A 1 162 ? -0.327 4.946 13.441 1.00 82.62 162 LEU A O 1
ATOM 1282 N N . GLY A 1 163 ? 0.979 3.588 14.648 1.00 72.62 163 GLY A N 1
ATOM 1283 C CA . GLY A 1 163 ? 1.366 4.626 15.594 1.00 72.62 163 GLY A CA 1
ATOM 1284 C C . GLY A 1 163 ? 2.446 5.514 14.991 1.00 72.62 163 GLY A C 1
ATOM 1285 O O . GLY A 1 163 ? 3.590 5.084 14.902 1.00 72.62 163 GLY A O 1
ATOM 1286 N N . VAL A 1 164 ? 2.101 6.749 14.635 1.00 73.38 164 VAL A N 1
ATOM 1287 C CA . VAL A 1 164 ? 3.084 7.799 14.330 1.00 73.38 164 VAL A CA 1
ATOM 1288 C C . VAL A 1 164 ? 3.651 8.284 15.664 1.00 73.38 164 VAL A C 1
ATOM 1290 O O . VAL A 1 164 ? 2.955 8.967 16.416 1.00 73.38 164 VAL A O 1
ATOM 1293 N N . ARG A 1 165 ? 4.865 7.850 16.022 1.00 77.31 165 ARG A N 1
ATOM 1294 C CA . ARG A 1 165 ? 5.413 8.048 17.377 1.00 77.31 165 ARG A CA 1
ATOM 1295 C C . ARG A 1 165 ? 6.388 9.210 17.463 1.00 77.31 165 ARG A C 1
ATOM 1297 O O . ARG A 1 165 ? 6.544 9.786 18.535 1.00 77.31 165 ARG A O 1
ATOM 1304 N N . ASN A 1 166 ? 7.080 9.522 16.373 1.00 77.62 166 ASN A N 1
ATOM 1305 C CA . ASN A 1 166 ? 8.171 10.489 16.382 1.00 77.62 166 ASN A CA 1
ATOM 1306 C C . ASN A 1 166 ? 8.201 11.345 15.102 1.00 77.62 166 ASN A C 1
ATOM 1308 O O . ASN A 1 166 ? 7.510 11.072 14.121 1.00 77.62 166 ASN A O 1
ATOM 1312 N N . LEU A 1 167 ? 9.035 12.392 15.120 1.00 72.81 167 LEU A N 1
ATOM 1313 C CA . LEU A 1 167 ? 9.245 13.284 13.974 1.00 72.81 167 LEU A CA 1
ATOM 1314 C C . LEU A 1 167 ? 9.783 12.550 12.738 1.00 72.81 167 LEU A C 1
ATOM 1316 O O . LEU A 1 167 ? 9.487 12.953 11.620 1.00 72.81 167 LEU A O 1
ATOM 1320 N N . HIS A 1 168 ? 10.548 11.473 12.917 1.00 75.31 168 HIS A N 1
ATOM 1321 C CA . HIS A 1 168 ? 11.064 10.682 11.804 1.00 75.31 168 HIS A CA 1
ATOM 1322 C C . HIS A 1 168 ? 9.939 9.941 11.063 1.00 75.31 168 HIS A C 1
ATOM 1324 O O . HIS A 1 168 ? 9.925 9.952 9.838 1.00 75.31 168 HIS A O 1
ATOM 1330 N N . ASP A 1 169 ? 8.955 9.380 11.767 1.00 76.00 169 ASP A N 1
ATOM 1331 C CA . ASP A 1 169 ? 7.773 8.751 11.165 1.00 76.00 169 ASP A CA 1
ATOM 1332 C C . ASP A 1 169 ? 6.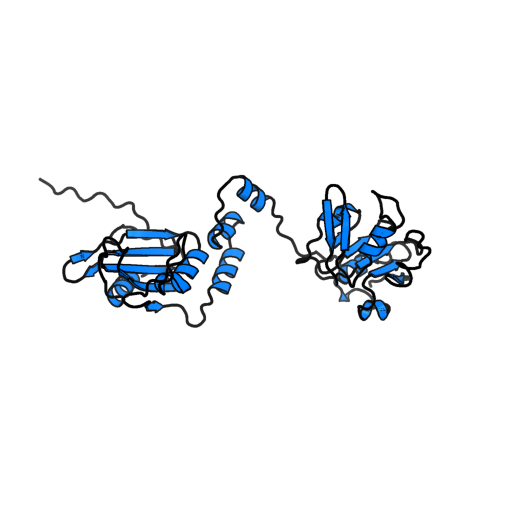958 9.779 10.367 1.00 76.00 169 ASP A C 1
ATOM 1334 O O . ASP A 1 169 ? 6.511 9.500 9.256 1.00 76.00 169 ASP A O 1
ATOM 1338 N N . VAL A 1 170 ? 6.821 10.997 10.905 1.00 73.31 170 VAL A N 1
ATOM 1339 C CA . VAL A 1 170 ? 6.176 12.116 10.202 1.00 73.31 170 VAL A CA 1
ATOM 1340 C C . VAL A 1 170 ? 6.946 12.469 8.934 1.00 73.31 170 VAL A C 1
ATOM 1342 O O . VAL A 1 170 ? 6.337 12.584 7.876 1.00 73.31 170 VAL A O 1
ATOM 1345 N N . LEU A 1 171 ? 8.273 12.587 9.007 1.00 73.62 171 LEU A N 1
ATOM 1346 C CA . LEU A 1 171 ? 9.111 12.862 7.839 1.00 73.62 171 LEU A CA 1
ATOM 1347 C C . LEU A 1 171 ? 9.045 11.730 6.809 1.00 73.62 171 LEU A C 1
ATOM 1349 O O . LEU A 1 171 ? 9.030 12.010 5.615 1.00 73.62 171 LEU A O 1
ATOM 1353 N N . LEU A 1 172 ? 8.982 10.465 7.231 1.00 75.69 172 LEU A N 1
ATOM 1354 C CA . LEU A 1 172 ? 8.798 9.332 6.322 1.00 75.69 172 LEU A CA 1
ATOM 1355 C C . LEU A 1 172 ? 7.460 9.420 5.587 1.00 75.69 172 LEU A C 1
ATOM 1357 O O . LEU A 1 172 ? 7.432 9.239 4.373 1.00 75.69 172 LEU A O 1
ATOM 1361 N N . LEU A 1 173 ? 6.374 9.726 6.302 1.00 71.81 173 LEU A N 1
ATOM 1362 C CA . LEU A 1 173 ? 5.048 9.889 5.707 1.00 71.81 173 LEU A CA 1
ATOM 1363 C C . LEU A 1 173 ? 4.991 11.118 4.793 1.00 71.81 173 LEU A C 1
ATOM 1365 O O . LEU A 1 173 ? 4.518 11.018 3.672 1.00 71.81 173 LEU A O 1
ATOM 1369 N N . GLN A 1 174 ? 5.526 12.262 5.214 1.00 68.31 174 GLN A N 1
ATOM 1370 C CA . GLN A 1 174 ? 5.538 13.487 4.406 1.00 68.31 174 GLN A CA 1
ATOM 1371 C C . GLN A 1 174 ? 6.402 13.357 3.146 1.00 68.31 174 GLN A C 1
ATOM 1373 O O . GLN A 1 174 ? 6.048 13.893 2.099 1.00 68.31 174 GLN A O 1
ATOM 1378 N N . ASN A 1 175 ? 7.517 12.628 3.229 1.00 67.56 175 ASN A N 1
ATOM 1379 C CA . ASN A 1 175 ? 8.380 12.357 2.079 1.00 67.56 175 ASN A CA 1
ATOM 1380 C C . ASN A 1 175 ? 7.893 11.176 1.228 1.00 67.56 175 ASN A C 1
ATOM 1382 O O . ASN A 1 175 ? 8.443 10.939 0.147 1.00 67.56 175 ASN A O 1
ATOM 1386 N N . ALA A 1 176 ? 6.878 10.432 1.677 1.00 66.56 176 ALA A N 1
ATOM 1387 C CA . ALA A 1 176 ? 6.251 9.402 0.870 1.00 66.56 176 ALA A CA 1
ATOM 1388 C C . ALA A 1 176 ? 5.487 10.079 -0.273 1.00 66.56 176 ALA A C 1
ATOM 1390 O O . ALA A 1 176 ? 4.349 10.527 -0.135 1.00 66.56 176 ALA A O 1
ATOM 1391 N N . LYS A 1 177 ? 6.133 10.175 -1.437 1.00 62.75 177 LYS A N 1
ATOM 1392 C CA . LYS A 1 177 ? 5.477 10.643 -2.656 1.00 62.75 177 LYS A CA 1
ATOM 1393 C C . LYS A 1 177 ? 4.334 9.684 -2.979 1.00 62.75 177 LYS A C 1
ATOM 1395 O O . LYS A 1 177 ? 4.576 8.505 -3.238 1.00 62.75 177 LYS A O 1
ATOM 1400 N N . ARG A 1 178 ? 3.097 10.194 -3.004 1.00 65.56 178 ARG A N 1
ATOM 1401 C CA . ARG A 1 178 ? 1.976 9.476 -3.618 1.00 65.56 178 ARG A CA 1
ATOM 1402 C C . ARG A 1 178 ? 2.357 9.221 -5.072 1.00 65.56 178 ARG A C 1
ATOM 1404 O O . ARG A 1 178 ? 2.530 10.172 -5.835 1.00 65.56 178 ARG A O 1
ATOM 1411 N N . LEU A 1 179 ? 2.532 7.953 -5.424 1.00 70.25 179 LEU A N 1
ATOM 1412 C CA . LEU A 1 179 ? 2.802 7.567 -6.800 1.00 70.25 179 LEU A CA 1
ATOM 1413 C C . LEU A 1 179 ? 1.568 7.947 -7.622 1.00 70.25 179 LEU A C 1
ATOM 1415 O O . LEU A 1 179 ? 0.445 7.558 -7.296 1.00 70.25 179 LEU A O 1
ATOM 1419 N N . ARG A 1 180 ? 1.767 8.810 -8.617 1.00 77.00 180 ARG A N 1
ATOM 1420 C CA . ARG A 1 180 ? 0.722 9.177 -9.571 1.00 77.00 180 ARG A CA 1
ATOM 1421 C C . ARG A 1 180 ? 0.823 8.227 -10.756 1.00 77.00 180 ARG A C 1
ATOM 1423 O O . ARG A 1 180 ? 1.956 7.926 -11.144 1.00 77.00 180 ARG A O 1
ATOM 1430 N N . PRO A 1 181 ? -0.310 7.755 -11.306 1.00 85.75 181 PRO A N 1
ATOM 1431 C CA . PRO A 1 181 ? -0.303 7.017 -12.561 1.00 85.75 181 PRO A CA 1
ATOM 1432 C C . PRO A 1 181 ? 0.503 7.761 -13.621 1.00 85.75 181 PRO A C 1
ATOM 1434 O O . PRO A 1 181 ? 0.514 8.995 -13.633 1.00 85.75 181 PRO A O 1
ATOM 1437 N N . PHE A 1 182 ? 1.192 7.013 -14.475 1.00 89.44 182 PHE A N 1
ATOM 1438 C CA . PHE A 1 182 ? 1.915 7.604 -15.588 1.00 89.44 182 PHE A CA 1
ATOM 1439 C C . PHE A 1 182 ? 0.916 8.269 -16.543 1.00 89.44 182 PHE A C 1
ATOM 1441 O O . PHE A 1 182 ? -0.057 7.649 -16.971 1.00 89.44 182 PHE A O 1
ATOM 1448 N N . GLU A 1 183 ? 1.143 9.543 -16.857 1.00 90.94 183 GLU A N 1
ATOM 1449 C CA . GLU A 1 183 ? 0.300 10.297 -17.780 1.00 90.94 183 GLU A CA 1
ATOM 1450 C C . GLU A 1 183 ? 0.824 10.101 -19.203 1.00 90.94 183 GLU A C 1
ATOM 1452 O O . GLU A 1 183 ? 1.890 10.597 -19.572 1.00 90.94 183 GLU A O 1
ATOM 1457 N N . HIS A 1 184 ? 0.090 9.321 -19.994 1.00 91.38 184 HIS A N 1
ATOM 1458 C CA . HIS A 1 184 ? 0.433 9.079 -21.391 1.00 91.38 184 HIS A CA 1
ATOM 1459 C C . HIS A 1 184 ? -0.011 10.261 -22.250 1.00 91.38 184 HIS A C 1
ATOM 1461 O O . HIS A 1 184 ? -1.171 10.658 -22.216 1.00 91.38 184 HIS A O 1
ATOM 1467 N N . ASN A 1 185 ? 0.899 10.783 -23.076 1.00 88.19 185 ASN A N 1
ATOM 1468 C CA . ASN A 1 185 ? 0.576 11.848 -24.036 1.00 88.19 185 ASN A CA 1
ATOM 1469 C C . ASN A 1 185 ? -0.336 11.368 -25.179 1.00 88.19 185 ASN A C 1
ATOM 1471 O O . ASN A 1 185 ? -0.953 12.183 -25.860 1.00 88.19 185 ASN A O 1
ATOM 1475 N N . PHE A 1 186 ? -0.374 10.057 -25.419 1.00 87.75 186 PHE A N 1
ATOM 1476 C CA . PHE A 1 186 ? -1.094 9.426 -26.517 1.00 87.75 186 PHE A CA 1
ATOM 1477 C C . PHE A 1 186 ? -1.745 8.137 -26.025 1.00 87.75 186 PHE A C 1
ATOM 1479 O O . PHE A 1 186 ? -1.134 7.380 -25.270 1.00 87.75 186 PHE A O 1
ATOM 1486 N N . GLU A 1 187 ? -2.961 7.862 -26.488 1.00 85.81 187 GLU A N 1
ATOM 1487 C CA . GLU A 1 187 ? -3.611 6.574 -26.244 1.00 85.81 187 GLU A CA 1
ATOM 1488 C C . GLU A 1 187 ? -2.889 5.466 -27.010 1.00 85.81 187 GLU A C 1
ATOM 1490 O O . GLU A 1 187 ? -2.390 5.681 -28.120 1.00 85.81 187 GLU A O 1
ATOM 1495 N N . ARG A 1 188 ? -2.851 4.259 -26.444 1.00 86.19 188 ARG A N 1
ATOM 1496 C CA . ARG A 1 188 ? -2.160 3.111 -27.047 1.00 86.19 188 ARG A CA 1
ATOM 1497 C C . ARG A 1 188 ? -2.706 2.788 -28.440 1.00 86.19 188 ARG A C 1
ATOM 1499 O O . ARG A 1 188 ? -1.954 2.401 -29.330 1.00 86.19 188 ARG A O 1
ATOM 1506 N N . GLU A 1 189 ? -4.001 2.987 -28.630 1.00 87.56 189 GLU A N 1
ATOM 1507 C CA . GLU A 1 189 ? -4.750 2.743 -29.859 1.00 87.56 189 GLU A CA 1
ATOM 1508 C C . GLU A 1 189 ? -4.444 3.766 -30.965 1.00 87.56 189 GLU A C 1
ATOM 1510 O O . GLU A 1 189 ? -4.714 3.502 -32.137 1.00 87.56 189 GLU A O 1
ATOM 1515 N N . SER A 1 190 ? -3.862 4.921 -30.620 1.00 89.25 190 SER A N 1
ATOM 1516 C CA . SER A 1 190 ? -3.472 5.954 -31.593 1.00 89.25 190 SER A CA 1
ATOM 1517 C C . SER A 1 190 ? -2.222 5.583 -32.401 1.00 89.25 190 SER A C 1
ATOM 1519 O O . SER A 1 190 ? -1.967 6.153 -33.469 1.00 89.25 190 SER A O 1
ATOM 1521 N N . PHE A 1 191 ? -1.454 4.604 -31.919 1.00 90.31 191 PHE A N 1
ATOM 1522 C CA . PHE A 1 191 ? -0.258 4.127 -32.590 1.00 90.31 191 PHE A CA 1
ATOM 1523 C C . PHE A 1 191 ? -0.598 3.130 -33.701 1.00 90.31 191 PHE A C 1
ATOM 1525 O O . PHE A 1 191 ? -1.477 2.277 -33.576 1.00 90.31 191 PHE A O 1
ATOM 1532 N N . LEU A 1 192 ? 0.150 3.204 -34.799 1.00 86.81 192 LEU A N 1
ATOM 1533 C CA . LEU A 1 192 ? 0.116 2.202 -35.849 1.00 86.81 192 LEU A CA 1
ATOM 1534 C C . LEU A 1 192 ? 0.560 0.843 -35.284 1.00 86.81 192 LEU A C 1
ATOM 1536 O O . LEU A 1 192 ? 1.499 0.778 -34.481 1.00 86.81 192 LEU A O 1
ATOM 1540 N N . PRO A 1 193 ? -0.074 -0.260 -35.716 1.00 83.75 193 PRO A N 1
ATOM 1541 C CA . PRO A 1 193 ? 0.323 -1.589 -35.287 1.00 83.75 193 PRO A CA 1
ATOM 1542 C C . PRO A 1 193 ? 1.738 -1.884 -35.793 1.00 83.75 193 PRO A C 1
ATOM 1544 O O . PRO A 1 193 ? 1.964 -2.071 -36.988 1.00 83.75 193 PRO A O 1
ATOM 1547 N N . LEU A 1 194 ? 2.697 -1.931 -34.870 1.00 86.38 194 LEU A N 1
ATOM 1548 C CA . LEU A 1 194 ? 4.052 -2.376 -35.164 1.00 86.38 194 LEU A CA 1
ATOM 1549 C C . LEU A 1 194 ? 4.136 -3.888 -35.010 1.00 86.38 194 LEU A C 1
ATOM 1551 O O . LEU A 1 194 ? 3.677 -4.448 -34.011 1.00 86.38 194 LEU A O 1
ATOM 1555 N N . TRP A 1 195 ? 4.772 -4.552 -35.974 1.00 86.69 195 TRP A N 1
ATOM 1556 C CA . TRP A 1 195 ? 5.039 -5.977 -35.850 1.00 86.69 195 TRP A CA 1
ATOM 1557 C C . TRP A 1 195 ? 6.199 -6.203 -34.879 1.00 86.69 195 TRP A C 1
ATOM 1559 O O . TRP A 1 195 ? 7.376 -6.118 -35.231 1.00 86.69 195 TRP A O 1
ATOM 1569 N N . VAL A 1 196 ? 5.846 -6.446 -33.620 1.00 89.69 196 VAL A N 1
ATOM 1570 C CA . VAL A 1 196 ? 6.816 -6.746 -32.570 1.00 89.69 196 VAL A CA 1
ATOM 1571 C C . VAL A 1 196 ? 7.326 -8.181 -32.754 1.00 89.69 196 VAL A C 1
ATOM 1573 O O . VAL A 1 196 ? 6.507 -9.091 -32.907 1.00 89.69 196 VAL A O 1
ATOM 1576 N N . PRO A 1 197 ? 8.650 -8.420 -32.715 1.00 91.25 197 PRO A N 1
ATOM 1577 C CA . PRO A 1 197 ? 9.210 -9.760 -32.861 1.00 91.25 197 PRO A CA 1
ATOM 1578 C C . PRO A 1 197 ? 8.604 -10.778 -31.885 1.00 91.25 197 PRO A C 1
ATOM 1580 O O . PRO A 1 197 ? 8.513 -10.523 -30.681 1.00 91.25 197 PRO A O 1
ATOM 1583 N N . GLU A 1 198 ? 8.243 -11.959 -32.394 1.00 89.44 198 GLU A N 1
ATOM 1584 C CA . GLU A 1 198 ? 7.523 -13.001 -31.643 1.00 89.44 198 GLU A CA 1
ATOM 1585 C C . GLU A 1 198 ? 8.254 -13.432 -30.364 1.00 89.44 198 GLU A C 1
ATOM 1587 O O . GLU A 1 198 ? 7.644 -13.626 -29.317 1.00 89.44 198 GLU A O 1
ATOM 1592 N N . VAL A 1 199 ? 9.582 -13.497 -30.411 1.00 88.75 199 VAL A N 1
ATOM 1593 C CA . VAL A 1 199 ? 10.447 -13.798 -29.259 1.00 88.75 199 VAL A CA 1
ATOM 1594 C C . VAL A 1 199 ? 10.308 -12.797 -28.102 1.00 88.75 199 VAL A C 1
ATOM 1596 O O . VAL A 1 199 ? 10.446 -13.183 -26.945 1.00 88.75 199 VAL A O 1
ATOM 1599 N N . TYR A 1 200 ? 9.991 -11.529 -28.377 1.00 90.69 200 TYR A N 1
ATOM 1600 C CA . TYR A 1 200 ? 9.669 -10.553 -27.331 1.00 90.69 200 TYR A CA 1
ATOM 1601 C C . TYR A 1 200 ? 8.192 -10.636 -26.930 1.00 90.69 200 TYR A C 1
ATOM 1603 O O . TYR A 1 200 ? 7.866 -10.636 -25.743 1.00 90.69 200 TYR A O 1
ATOM 1611 N N . ALA A 1 201 ? 7.289 -10.757 -27.910 1.00 87.44 201 ALA A N 1
ATOM 1612 C CA . ALA A 1 201 ? 5.849 -10.835 -27.664 1.00 87.44 201 ALA A CA 1
ATOM 1613 C C . ALA A 1 201 ? 5.481 -12.023 -26.751 1.00 87.44 201 ALA A C 1
ATOM 1615 O O . ALA A 1 201 ? 4.787 -11.838 -25.747 1.00 87.44 201 ALA A O 1
ATOM 1616 N N . SER A 1 202 ? 6.043 -13.201 -27.042 1.00 86.69 202 SER A N 1
ATOM 1617 C CA . SER A 1 202 ? 5.915 -14.443 -26.262 1.00 86.69 202 SER A CA 1
ATOM 1618 C C . SER A 1 202 ? 6.547 -14.378 -24.868 1.00 86.69 202 SER A C 1
ATOM 1620 O O . SER A 1 202 ? 6.270 -15.235 -24.033 1.00 86.69 202 SER A O 1
ATOM 1622 N N . GLY A 1 203 ? 7.392 -13.379 -24.590 1.00 83.19 203 GLY A N 1
ATOM 1623 C CA . GLY A 1 203 ? 8.142 -13.279 -23.338 1.00 83.19 203 GLY A CA 1
ATOM 1624 C C . GLY A 1 203 ? 9.367 -14.195 -23.254 1.00 83.19 203 GLY A C 1
ATOM 1625 O O . GLY A 1 203 ? 9.950 -14.301 -22.178 1.00 83.19 203 GLY A O 1
ATOM 1626 N N . ALA A 1 204 ? 9.789 -14.827 -24.358 1.00 84.94 204 ALA A N 1
ATOM 1627 C CA . ALA A 1 204 ? 11.052 -15.572 -24.399 1.00 84.94 204 ALA A CA 1
ATOM 1628 C C . ALA A 1 204 ? 12.264 -14.649 -24.171 1.00 84.94 204 ALA A C 1
ATOM 1630 O O . ALA A 1 204 ? 13.260 -15.053 -23.573 1.00 84.94 204 ALA A O 1
ATOM 1631 N N . VAL A 1 205 ? 12.154 -13.390 -24.605 1.00 88.06 205 VAL A N 1
ATOM 1632 C CA . VAL A 1 205 ? 13.128 -12.325 -24.368 1.00 88.06 205 VAL A CA 1
ATOM 1633 C C . VAL A 1 205 ? 12.436 -11.121 -23.729 1.00 88.06 205 VAL A C 1
ATOM 1635 O O . VAL A 1 205 ? 11.403 -10.662 -24.206 1.00 88.06 205 VAL A O 1
ATOM 1638 N N . GLY A 1 206 ? 13.015 -10.576 -22.657 1.00 88.56 206 GLY A N 1
ATOM 1639 C CA . GLY A 1 206 ? 12.409 -9.466 -21.912 1.00 88.56 206 GLY A CA 1
ATOM 1640 C C . GLY A 1 206 ? 12.786 -8.065 -22.370 1.00 88.56 206 GLY A C 1
ATOM 1641 O O . GLY A 1 206 ? 12.214 -7.108 -21.850 1.00 88.56 206 GLY A O 1
ATOM 1642 N N . THR A 1 207 ? 13.737 -7.921 -23.297 1.00 94.69 207 THR A N 1
ATOM 1643 C CA . THR A 1 207 ? 14.228 -6.612 -23.748 1.00 94.69 207 THR A CA 1
ATOM 1644 C C . THR A 1 207 ? 14.058 -6.438 -25.254 1.00 94.69 207 THR A C 1
ATOM 1646 O O . THR A 1 207 ? 14.574 -7.230 -26.045 1.00 94.69 207 THR A O 1
ATOM 1649 N N . LEU A 1 208 ? 13.374 -5.364 -25.644 1.00 95.19 208 LEU A N 1
ATOM 1650 C CA . LEU A 1 208 ? 13.249 -4.908 -27.027 1.00 95.19 208 LEU A CA 1
ATOM 1651 C C . LEU A 1 208 ? 14.094 -3.648 -27.211 1.00 95.19 208 LEU A C 1
ATOM 1653 O O . LEU A 1 208 ? 13.902 -2.674 -26.495 1.00 95.19 208 LEU A O 1
ATOM 1657 N N . GLN A 1 209 ? 15.003 -3.635 -28.177 1.00 95.12 209 GLN A N 1
ATOM 1658 C CA . GLN A 1 209 ? 15.624 -2.403 -28.650 1.00 95.12 209 GLN A CA 1
ATOM 1659 C C . GLN A 1 209 ? 14.864 -1.920 -29.881 1.00 95.12 209 GLN A C 1
ATOM 1661 O O . GLN A 1 209 ? 14.847 -2.609 -30.902 1.00 95.12 209 GLN A O 1
ATOM 1666 N N . ILE A 1 210 ? 14.296 -0.721 -29.813 1.00 95.06 210 ILE A N 1
ATOM 1667 C CA . ILE A 1 210 ? 13.779 -0.027 -30.990 1.00 95.06 210 ILE A CA 1
ATOM 1668 C C . ILE A 1 210 ? 14.773 1.042 -31.432 1.00 95.06 210 ILE A C 1
ATOM 1670 O O . ILE A 1 210 ? 15.315 1.794 -30.614 1.00 95.06 210 ILE A O 1
ATOM 1674 N N . TRP A 1 211 ? 15.026 1.110 -32.736 1.00 94.75 211 TRP A N 1
ATOM 1675 C CA . TRP A 1 211 ? 15.957 2.085 -33.293 1.00 94.75 211 TRP A CA 1
ATOM 1676 C C . TRP A 1 211 ? 15.487 2.649 -34.631 1.00 94.75 211 TRP A C 1
ATOM 1678 O O . TRP A 1 211 ? 14.736 2.007 -35.355 1.00 94.75 211 TRP A O 1
ATOM 1688 N N . GLY A 1 212 ? 15.889 3.876 -34.952 1.00 94.25 212 GLY A N 1
ATOM 1689 C CA . GLY A 1 212 ? 15.482 4.562 -36.180 1.00 94.25 212 GLY A CA 1
ATOM 1690 C C . GLY A 1 212 ? 15.673 6.072 -36.089 1.00 94.25 212 GLY A C 1
ATOM 1691 O O . GLY A 1 212 ? 16.127 6.582 -35.064 1.00 94.25 212 GLY A O 1
ATOM 1692 N N . GLY A 1 213 ? 15.286 6.796 -37.140 1.00 91.38 213 GLY A N 1
ATOM 1693 C CA . GLY A 1 213 ? 15.413 8.255 -37.210 1.00 91.38 213 GLY A CA 1
ATOM 1694 C C . GLY A 1 213 ? 14.721 9.004 -36.062 1.00 91.38 213 GLY A C 1
ATOM 1695 O O . GLY A 1 213 ? 13.895 8.458 -35.323 1.00 91.38 213 GLY A O 1
ATOM 1696 N N . VAL A 1 214 ? 15.069 10.278 -35.892 1.00 90.44 214 VAL A N 1
ATOM 1697 C CA . VAL A 1 214 ? 14.404 11.173 -34.930 1.00 90.44 214 VAL A CA 1
ATOM 1698 C C . VAL A 1 214 ? 12.954 11.456 -35.346 1.00 90.44 214 VAL A C 1
ATOM 1700 O O . VAL A 1 214 ? 12.607 11.331 -36.517 1.00 90.44 214 VAL A O 1
ATOM 1703 N N . ASN A 1 215 ? 12.102 11.853 -34.396 1.00 88.50 215 ASN A N 1
ATOM 1704 C CA . ASN A 1 215 ? 10.706 12.254 -34.647 1.00 88.50 215 ASN A CA 1
ATOM 1705 C C . ASN A 1 215 ? 9.798 11.173 -35.270 1.00 88.50 215 ASN A C 1
ATOM 1707 O O . ASN A 1 215 ? 8.812 11.494 -35.935 1.00 88.50 215 ASN A O 1
ATOM 1711 N N . LEU A 1 216 ? 10.106 9.894 -35.031 1.00 92.88 216 LEU A N 1
ATOM 1712 C CA . LEU A 1 216 ? 9.271 8.758 -35.447 1.00 92.88 216 LEU A CA 1
ATOM 1713 C C . LEU A 1 216 ? 8.293 8.281 -34.354 1.00 92.88 216 LEU A C 1
ATOM 1715 O O . LEU A 1 216 ? 7.566 7.317 -34.564 1.00 92.88 216 LEU A O 1
ATOM 1719 N N . GLY A 1 217 ? 8.264 8.929 -33.185 1.00 91.94 217 GLY A N 1
ATOM 1720 C CA . GLY A 1 217 ? 7.379 8.547 -32.072 1.00 91.94 217 GLY A CA 1
ATOM 1721 C C . GLY A 1 217 ? 7.848 7.333 -31.263 1.00 91.94 217 GLY A C 1
ATOM 1722 O O . GLY A 1 217 ? 7.045 6.665 -30.624 1.00 91.94 217 GLY A O 1
ATOM 1723 N N . LYS A 1 218 ? 9.140 6.986 -31.339 1.00 94.12 218 LYS A N 1
ATOM 1724 C CA . LYS A 1 218 ? 9.684 5.759 -30.732 1.00 94.12 218 LYS A CA 1
ATOM 1725 C C . LYS A 1 218 ? 9.501 5.743 -29.211 1.00 94.12 218 LYS A C 1
ATOM 1727 O O . LYS A 1 218 ? 9.077 4.733 -28.659 1.00 94.12 218 LYS A O 1
ATOM 1732 N N . THR A 1 219 ? 9.818 6.856 -28.552 1.00 94.94 219 THR A N 1
ATOM 1733 C CA . THR A 1 219 ? 9.706 6.998 -27.097 1.00 94.94 219 THR A CA 1
ATOM 1734 C C . THR A 1 219 ? 8.250 6.901 -26.664 1.00 94.94 219 THR A C 1
ATOM 1736 O O . THR A 1 219 ? 7.922 6.123 -25.774 1.00 94.94 219 THR A O 1
ATOM 1739 N N . GLU A 1 220 ? 7.368 7.631 -27.342 1.00 95.00 220 GLU A N 1
ATOM 1740 C CA . GLU A 1 220 ? 5.936 7.656 -27.062 1.00 95.00 220 GLU A CA 1
ATOM 1741 C C . GLU A 1 220 ? 5.316 6.265 -27.244 1.00 95.00 220 GLU A C 1
ATOM 1743 O O . GLU A 1 220 ? 4.597 5.790 -26.365 1.00 95.00 220 GLU A O 1
ATOM 1748 N N . TRP A 1 221 ? 5.672 5.565 -28.326 1.00 95.12 221 TRP A N 1
ATOM 1749 C CA . TRP A 1 221 ? 5.223 4.196 -28.570 1.00 95.12 221 TRP A CA 1
ATOM 1750 C C . TRP A 1 221 ? 5.712 3.221 -27.494 1.00 95.12 221 TRP A C 1
ATOM 1752 O O . TRP A 1 221 ? 4.952 2.352 -27.061 1.00 95.12 221 TRP A O 1
ATOM 1762 N N . ALA A 1 222 ? 6.973 3.350 -27.063 1.00 95.69 222 ALA A N 1
ATOM 1763 C CA . ALA A 1 222 ? 7.566 2.496 -26.037 1.00 95.69 222 ALA A CA 1
ATOM 1764 C C . ALA A 1 222 ? 6.892 2.686 -24.673 1.00 95.69 222 ALA A C 1
ATOM 1766 O O . ALA A 1 222 ? 6.606 1.701 -23.993 1.00 95.69 222 ALA A O 1
ATOM 1767 N N . LEU A 1 223 ? 6.613 3.935 -24.289 1.00 96.31 223 LEU A N 1
ATOM 1768 C CA . LEU A 1 223 ? 5.901 4.261 -23.052 1.00 96.31 223 LEU A CA 1
ATOM 1769 C C . LEU A 1 223 ? 4.477 3.693 -23.068 1.00 96.31 223 LEU A C 1
ATOM 1771 O O . LEU A 1 223 ? 4.080 3.041 -22.107 1.00 96.31 223 LEU A O 1
ATOM 1775 N N . ALA A 1 224 ? 3.762 3.822 -24.190 1.00 94.19 224 ALA A N 1
ATOM 1776 C CA . ALA A 1 224 ? 2.394 3.325 -24.345 1.00 94.19 224 ALA A CA 1
ATOM 1777 C C . ALA A 1 224 ? 2.253 1.785 -24.297 1.00 94.19 224 ALA A C 1
ATOM 1779 O O . ALA A 1 224 ? 1.135 1.268 -24.256 1.00 94.19 224 ALA A O 1
ATOM 1780 N N . GLN A 1 225 ? 3.355 1.019 -24.301 1.00 92.94 225 GLN A N 1
ATOM 1781 C CA . GLN A 1 225 ? 3.301 -0.441 -24.112 1.00 92.94 225 GLN A CA 1
ATOM 1782 C C . GLN A 1 225 ? 3.059 -0.865 -22.658 1.00 92.94 225 GLN A C 1
ATOM 1784 O O . GLN A 1 225 ? 2.793 -2.043 -22.409 1.00 92.94 225 GLN A O 1
ATOM 1789 N N . PHE A 1 226 ? 3.145 0.078 -21.724 1.00 95.00 226 PHE A N 1
ATOM 1790 C CA . PHE A 1 226 ? 3.049 -0.139 -20.289 1.00 95.00 226 PHE A CA 1
ATOM 1791 C C . PHE A 1 226 ? 1.974 0.776 -19.698 1.00 95.00 226 PHE A C 1
ATOM 1793 O O . PHE A 1 226 ? 1.782 1.897 -20.160 1.00 95.00 226 PHE A O 1
ATOM 1800 N N . ALA A 1 227 ? 1.276 0.321 -18.663 1.00 93.56 227 ALA A N 1
ATOM 1801 C CA . ALA A 1 227 ? 0.331 1.147 -17.925 1.00 93.56 227 ALA A CA 1
ATOM 1802 C C . ALA A 1 227 ? 1.065 2.202 -17.084 1.00 93.56 227 ALA A C 1
ATOM 1804 O O . ALA A 1 227 ? 0.683 3.370 -17.107 1.00 93.56 227 ALA A O 1
ATOM 1805 N N . ASN A 1 228 ? 2.139 1.808 -16.391 1.00 94.31 228 ASN A N 1
ATOM 1806 C CA . ASN A 1 228 ? 2.957 2.664 -15.530 1.00 94.31 228 ASN A CA 1
ATOM 1807 C C . ASN A 1 228 ? 4.461 2.405 -15.765 1.00 94.31 228 ASN A C 1
ATOM 1809 O O . ASN A 1 228 ? 5.152 1.879 -14.884 1.00 94.31 228 ASN A O 1
ATOM 1813 N N . PRO A 1 229 ? 5.007 2.767 -16.941 1.00 96.56 229 PRO A N 1
ATOM 1814 C CA . PRO A 1 229 ? 6.428 2.586 -17.215 1.00 96.56 229 PRO A CA 1
ATOM 1815 C C . PRO A 1 229 ? 7.296 3.443 -16.291 1.00 96.56 229 PRO A C 1
ATOM 1817 O O . PRO A 1 229 ? 6.980 4.599 -16.010 1.00 96.56 229 PRO A O 1
ATOM 1820 N N . LEU A 1 230 ? 8.460 2.920 -15.899 1.00 96.12 230 LEU A N 1
ATOM 1821 C CA . LEU A 1 230 ? 9.559 3.773 -15.453 1.00 96.12 230 LEU A CA 1
ATOM 1822 C C . LEU A 1 230 ? 10.287 4.317 -16.688 1.00 96.12 230 LEU A C 1
ATOM 1824 O O . LEU A 1 230 ? 10.926 3.549 -17.411 1.00 96.12 230 LEU A O 1
ATOM 1828 N N . HIS A 1 231 ? 10.215 5.627 -16.914 1.00 96.12 231 HIS A N 1
ATOM 1829 C CA . HIS A 1 231 ? 10.988 6.308 -17.952 1.00 96.12 231 HIS A CA 1
ATOM 1830 C C . HIS A 1 231 ? 12.385 6.661 -17.422 1.00 96.12 231 HIS A C 1
ATOM 1832 O O . HIS A 1 231 ? 12.514 7.417 -16.464 1.00 96.12 231 HIS A O 1
ATOM 1838 N N . VAL A 1 232 ? 13.416 6.085 -18.035 1.00 94.81 232 VAL A N 1
ATOM 1839 C CA . VAL A 1 232 ? 14.823 6.190 -17.636 1.00 94.81 232 VAL A CA 1
ATOM 1840 C C . VAL A 1 232 ? 15.574 6.937 -18.728 1.00 94.81 232 VAL A C 1
ATOM 1842 O O . VAL A 1 232 ? 15.758 6.411 -19.824 1.00 94.81 232 VAL A O 1
ATOM 1845 N N . THR A 1 233 ? 16.013 8.150 -18.419 1.00 93.25 233 THR A N 1
ATOM 1846 C CA . THR A 1 233 ? 16.836 8.997 -19.296 1.00 93.25 233 THR A CA 1
ATOM 1847 C C . THR A 1 233 ? 18.298 9.035 -18.874 1.00 93.25 233 THR A C 1
ATOM 1849 O O . THR A 1 233 ? 19.185 9.269 -19.692 1.00 93.25 233 THR A O 1
ATOM 1852 N N . GLU A 1 234 ? 18.558 8.742 -17.604 1.00 91.19 234 GLU A N 1
ATOM 1853 C CA . GLU A 1 234 ? 19.884 8.557 -17.046 1.00 91.19 234 GLU A CA 1
ATOM 1854 C C . GLU A 1 234 ? 19.921 7.354 -16.102 1.00 91.19 234 GLU A C 1
ATOM 1856 O O . GLU A 1 234 ? 18.917 6.908 -15.547 1.00 91.19 234 GLU A O 1
ATOM 1861 N N . ARG A 1 235 ? 21.122 6.825 -15.864 1.00 89.62 235 ARG A N 1
ATOM 1862 C CA . ARG A 1 235 ? 21.332 5.634 -15.029 1.00 89.62 235 ARG A CA 1
ATOM 1863 C C . ARG A 1 235 ? 20.696 5.726 -13.635 1.00 89.62 235 ARG A C 1
ATOM 1865 O O . ARG A 1 235 ? 20.319 4.696 -13.071 1.00 89.62 235 ARG A O 1
ATOM 1872 N N . ASN A 1 236 ? 20.644 6.918 -13.043 1.00 91.06 236 ASN A N 1
ATOM 1873 C CA . ASN A 1 236 ? 20.138 7.098 -11.684 1.00 91.06 236 ASN A CA 1
ATOM 1874 C C . ASN A 1 236 ? 18.612 7.131 -11.601 1.00 91.06 236 ASN A C 1
ATOM 1876 O O . ASN A 1 236 ? 18.101 6.851 -10.519 1.00 91.06 236 ASN A O 1
ATOM 1880 N N . ASP A 1 237 ? 17.896 7.320 -12.712 1.00 92.56 237 ASP A N 1
ATOM 1881 C CA . ASP A 1 237 ? 16.428 7.226 -12.744 1.00 92.56 237 ASP A CA 1
ATOM 1882 C C . ASP A 1 237 ? 15.947 5.825 -12.322 1.00 92.56 237 ASP A C 1
ATOM 1884 O O . ASP A 1 237 ? 14.866 5.652 -11.763 1.00 92.56 237 ASP A O 1
ATOM 1888 N N . LEU A 1 238 ? 16.798 4.800 -12.472 1.00 92.81 238 LEU A N 1
ATOM 1889 C CA . LEU A 1 238 ? 16.538 3.456 -11.950 1.00 92.81 238 LEU A CA 1
ATOM 1890 C C . LEU A 1 238 ? 16.317 3.422 -10.426 1.00 92.81 238 LEU A C 1
ATOM 1892 O O . LEU A 1 238 ? 15.677 2.493 -9.934 1.00 92.81 238 LEU A O 1
ATOM 1896 N N . LEU A 1 239 ? 16.820 4.399 -9.659 1.00 91.50 239 LEU A N 1
ATOM 1897 C CA . LEU A 1 239 ? 16.585 4.490 -8.209 1.00 91.50 239 LEU A CA 1
ATOM 1898 C C . LEU A 1 239 ? 15.100 4.681 -7.868 1.00 91.50 239 LEU A C 1
ATOM 1900 O O . LEU A 1 239 ? 14.665 4.306 -6.771 1.00 91.50 239 LEU A O 1
ATOM 1904 N N . ASP A 1 240 ? 14.316 5.194 -8.812 1.00 91.19 240 ASP A N 1
ATOM 1905 C CA . ASP A 1 240 ? 12.877 5.384 -8.671 1.00 91.19 240 ASP A CA 1
ATOM 1906 C C . ASP A 1 240 ? 12.063 4.151 -9.064 1.00 91.19 240 ASP A C 1
ATOM 1908 O O . ASP A 1 240 ? 10.855 4.119 -8.837 1.00 91.19 240 ASP A O 1
ATOM 1912 N N . PHE A 1 241 ? 12.711 3.072 -9.518 1.00 93.06 241 PHE A N 1
ATOM 1913 C CA . PHE A 1 241 ? 12.025 1.814 -9.780 1.00 93.06 241 PHE A CA 1
ATOM 1914 C C . PHE A 1 241 ? 11.331 1.276 -8.520 1.00 93.06 241 PHE A C 1
ATOM 1916 O O . PHE A 1 241 ? 11.898 1.208 -7.422 1.00 93.06 241 PHE A O 1
ATOM 1923 N N . ARG A 1 242 ? 10.073 0.877 -8.690 1.00 90.88 242 ARG A N 1
ATOM 1924 C CA . ARG A 1 242 ? 9.205 0.302 -7.655 1.00 90.88 242 ARG A CA 1
ATOM 1925 C C . ARG A 1 242 ? 8.525 -0.936 -8.249 1.00 90.88 242 ARG A C 1
ATOM 1927 O O . ARG A 1 242 ? 7.685 -0.743 -9.126 1.00 90.88 242 ARG A O 1
ATOM 1934 N N . PRO A 1 243 ? 8.879 -2.160 -7.809 1.00 88.62 243 PRO A N 1
ATOM 1935 C CA . PRO A 1 243 ? 8.341 -3.409 -8.357 1.00 88.62 243 PRO A CA 1
ATOM 1936 C C . PRO A 1 243 ? 6.816 -3.521 -8.320 1.00 88.62 243 PRO A C 1
ATOM 1938 O O . PRO A 1 243 ? 6.226 -4.060 -9.245 1.00 88.62 243 PRO A O 1
ATOM 1941 N N . ASP A 1 244 ? 6.197 -2.989 -7.266 1.00 87.31 244 ASP A N 1
ATOM 1942 C CA . ASP A 1 244 ? 4.750 -3.101 -7.041 1.00 87.31 244 ASP A CA 1
ATOM 1943 C C . ASP A 1 244 ? 3.948 -2.007 -7.769 1.00 87.31 244 ASP A C 1
ATOM 1945 O O . ASP A 1 244 ? 2.732 -1.924 -7.625 1.00 87.31 244 ASP A O 1
ATOM 1949 N N . TRP A 1 245 ? 4.629 -1.133 -8.516 1.00 89.94 245 TRP A N 1
ATOM 1950 C CA . TRP A 1 245 ? 4.021 0.016 -9.189 1.00 89.94 245 TRP A CA 1
ATOM 1951 C C . TRP A 1 245 ? 4.331 0.060 -10.683 1.00 89.94 245 TRP A C 1
ATOM 1953 O O . TRP A 1 245 ? 3.434 0.301 -11.485 1.00 89.94 245 TRP A O 1
ATOM 1963 N N . HIS A 1 246 ? 5.593 -0.165 -11.056 1.00 94.69 246 HIS A N 1
ATOM 1964 C CA . HIS A 1 246 ? 6.019 -0.100 -12.447 1.00 94.69 246 HIS A CA 1
ATOM 1965 C C . HIS A 1 246 ? 5.909 -1.469 -13.113 1.00 94.69 246 HIS A C 1
ATOM 1967 O O . HIS A 1 246 ? 6.466 -2.452 -12.625 1.00 94.69 246 HIS A O 1
ATOM 1973 N N . ASP A 1 247 ? 5.255 -1.513 -14.267 1.00 94.56 247 ASP A N 1
ATOM 1974 C CA . ASP A 1 247 ? 5.033 -2.721 -15.068 1.00 94.56 247 ASP A CA 1
ATOM 1975 C C . ASP A 1 247 ? 6.028 -2.873 -16.235 1.00 94.56 247 ASP A C 1
ATOM 1977 O O . ASP A 1 247 ? 6.069 -3.906 -16.908 1.00 94.56 247 ASP A O 1
ATOM 1981 N N . GLY A 1 248 ? 6.899 -1.881 -16.430 1.00 95.88 248 GLY A N 1
ATOM 1982 C CA . GLY A 1 248 ? 7.985 -1.922 -17.401 1.00 95.88 248 GLY A CA 1
ATOM 1983 C C . GLY A 1 248 ? 9.021 -0.827 -17.192 1.00 95.88 248 GLY A C 1
ATOM 1984 O O . GLY A 1 248 ? 8.846 0.084 -16.383 1.00 95.88 248 GLY A O 1
ATOM 1985 N N . ILE A 1 249 ? 10.125 -0.926 -17.931 1.00 97.12 249 ILE A N 1
ATOM 1986 C CA . ILE A 1 249 ? 11.184 0.088 -17.952 1.00 97.12 249 ILE A CA 1
ATOM 1987 C C . ILE A 1 249 ? 11.412 0.525 -19.399 1.00 97.12 249 ILE A C 1
ATOM 1989 O O . ILE A 1 249 ? 11.684 -0.307 -20.266 1.00 97.12 249 ILE A O 1
ATOM 1993 N N . VAL A 1 250 ? 11.342 1.828 -19.651 1.00 97.38 250 VAL A N 1
ATOM 1994 C CA . VAL A 1 250 ? 11.677 2.431 -20.943 1.00 97.38 250 VAL A CA 1
ATOM 1995 C C . VAL A 1 250 ? 12.961 3.222 -20.780 1.00 97.38 250 VAL A C 1
ATOM 1997 O O . VAL A 1 250 ? 12.990 4.202 -20.044 1.00 97.38 250 VAL A O 1
ATOM 2000 N N . ILE A 1 251 ? 14.021 2.783 -21.449 1.00 95.56 251 ILE A N 1
ATOM 2001 C CA . ILE A 1 251 ? 15.319 3.455 -21.455 1.00 95.56 251 ILE A CA 1
ATOM 2002 C C . ILE A 1 251 ? 15.388 4.302 -22.719 1.00 95.56 251 ILE A C 1
ATOM 2004 O O . ILE A 1 251 ? 15.396 3.749 -23.817 1.00 95.56 251 ILE A O 1
ATOM 2008 N N . ASP A 1 252 ? 15.437 5.618 -22.568 1.00 92.62 252 ASP A N 1
ATOM 2009 C CA . ASP A 1 252 ? 15.502 6.581 -23.667 1.00 92.62 252 ASP A CA 1
ATOM 2010 C C . ASP A 1 252 ? 16.713 7.504 -23.492 1.00 92.62 252 ASP A C 1
ATOM 2012 O O . ASP A 1 252 ? 17.217 7.681 -22.389 1.00 92.62 252 ASP A O 1
ATOM 2016 N N . LYS A 1 253 ? 17.200 8.096 -24.586 1.00 81.06 253 LYS A N 1
ATOM 2017 C CA . LYS A 1 253 ? 18.249 9.139 -24.604 1.00 81.06 253 LYS A CA 1
ATOM 2018 C C . LYS A 1 253 ? 19.588 8.785 -23.940 1.00 81.06 253 LYS A C 1
ATOM 2020 O O . LYS A 1 253 ? 20.461 9.646 -23.881 1.00 81.06 253 LYS A O 1
ATOM 2025 N N . MET A 1 254 ? 19.794 7.533 -23.539 1.00 83.69 254 MET A N 1
ATOM 2026 C CA . MET A 1 254 ? 21.074 7.021 -23.062 1.00 83.69 254 MET A CA 1
ATOM 2027 C C . MET A 1 254 ? 21.537 5.820 -23.886 1.00 83.69 254 MET A C 1
ATOM 2029 O O . MET A 1 254 ? 20.738 4.989 -24.324 1.00 83.69 254 MET A O 1
ATOM 2033 N N . LEU A 1 255 ? 22.851 5.717 -24.087 1.00 80.94 255 LEU A N 1
ATOM 2034 C CA . LEU A 1 255 ? 23.472 4.618 -24.817 1.00 80.94 255 LEU A CA 1
ATOM 2035 C C . LEU A 1 255 ? 24.048 3.595 -23.826 1.00 80.94 255 LEU A C 1
ATOM 2037 O O . LEU A 1 255 ? 25.006 3.912 -23.118 1.00 80.94 255 LEU A O 1
ATOM 2041 N N . PRO A 1 256 ? 23.543 2.347 -23.788 1.00 80.44 256 PRO A N 1
ATOM 2042 C CA . PRO A 1 256 ? 24.038 1.335 -22.855 1.00 80.44 256 PRO A CA 1
ATOM 2043 C C . PRO A 1 256 ? 25.552 1.088 -22.921 1.00 80.44 256 PRO A C 1
ATOM 2045 O O . PRO A 1 256 ? 26.154 0.786 -21.895 1.00 80.44 256 PRO A O 1
ATOM 2048 N N . ARG A 1 257 ? 26.172 1.235 -24.102 1.00 81.88 257 ARG A N 1
ATOM 2049 C CA . ARG A 1 257 ? 27.622 1.076 -24.323 1.00 81.88 257 ARG A CA 1
ATOM 2050 C C . ARG A 1 257 ? 28.497 2.125 -23.632 1.00 81.88 257 ARG A C 1
ATOM 2052 O O . ARG A 1 257 ? 29.707 1.920 -23.540 1.00 81.88 257 ARG A O 1
ATOM 2059 N N . GLU A 1 258 ? 27.939 3.258 -23.208 1.00 83.06 258 GLU A N 1
ATOM 2060 C CA . GLU A 1 258 ? 28.719 4.292 -22.531 1.00 83.06 258 GLU A CA 1
ATOM 2061 C C . GLU A 1 258 ? 29.230 3.802 -21.175 1.00 83.06 258 GLU A C 1
ATOM 2063 O O . GLU A 1 258 ? 28.587 3.017 -20.476 1.00 83.06 258 GLU A O 1
ATOM 2068 N N . ARG A 1 259 ? 30.421 4.262 -20.779 1.00 77.44 259 ARG A N 1
ATOM 2069 C CA . ARG A 1 259 ? 30.976 3.876 -19.480 1.00 77.44 259 ARG A CA 1
ATOM 2070 C C . ARG A 1 259 ? 30.193 4.546 -18.344 1.00 77.44 259 ARG A C 1
ATOM 2072 O O . ARG A 1 259 ? 29.708 5.667 -18.508 1.00 77.44 259 ARG A O 1
ATOM 2079 N N . PRO A 1 260 ? 30.105 3.903 -17.166 1.00 77.06 260 PRO A N 1
ATOM 2080 C CA . PRO A 1 260 ? 29.572 4.553 -15.976 1.00 77.06 260 PRO A CA 1
ATOM 2081 C C . PRO A 1 26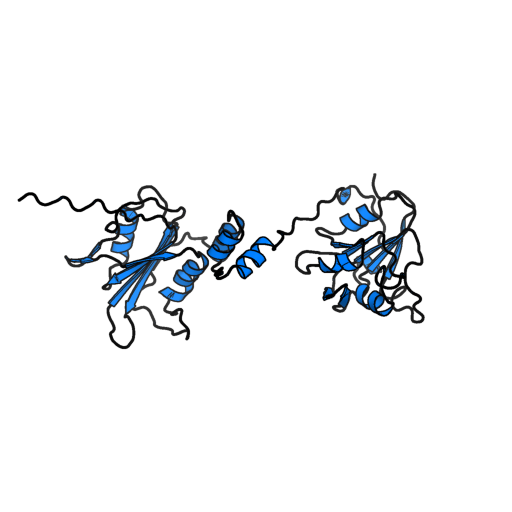0 ? 30.310 5.878 -15.697 1.00 77.06 260 PRO A C 1
ATOM 2083 O O . PRO A 1 260 ? 31.534 5.920 -15.851 1.00 77.06 260 PRO A O 1
ATOM 2086 N N . PRO A 1 261 ? 29.605 6.941 -15.267 1.00 75.94 261 PRO A N 1
ATOM 2087 C CA . PRO A 1 261 ? 28.207 6.945 -14.821 1.00 75.94 261 PRO A CA 1
ATOM 2088 C C . PRO A 1 261 ? 27.154 7.130 -15.930 1.00 75.94 261 PRO A C 1
ATOM 2090 O O . PRO A 1 261 ? 25.977 6.941 -15.638 1.00 75.94 261 PRO A O 1
ATOM 2093 N N . ALA A 1 262 ? 27.553 7.468 -17.162 1.00 79.75 262 ALA A N 1
ATOM 2094 C CA . ALA A 1 262 ? 26.631 7.808 -18.253 1.00 79.75 262 ALA A CA 1
ATOM 2095 C C . ALA A 1 262 ? 25.880 6.588 -18.824 1.00 79.75 262 ALA A C 1
ATOM 2097 O O . ALA A 1 262 ? 24.702 6.686 -19.150 1.00 79.75 262 ALA A O 1
ATOM 2098 N N . GLY A 1 263 ? 26.529 5.418 -18.857 1.00 83.38 263 GLY A N 1
ATOM 2099 C CA . GLY A 1 263 ? 25.915 4.154 -19.279 1.00 83.38 263 GLY A CA 1
ATOM 2100 C C . GLY A 1 263 ? 26.168 2.993 -18.312 1.00 83.38 263 GLY A C 1
ATOM 2101 O O . GLY A 1 263 ? 26.248 3.162 -17.086 1.00 83.38 263 GLY A O 1
ATOM 2102 N N . PHE A 1 264 ? 26.289 1.784 -18.856 1.00 86.69 264 PHE A N 1
ATOM 2103 C CA . PHE A 1 264 ? 26.407 0.545 -18.091 1.00 86.69 264 PHE A CA 1
ATOM 2104 C C . PHE A 1 264 ? 27.684 -0.215 -18.463 1.00 86.69 264 PHE A C 1
ATOM 2106 O O . PHE A 1 264 ? 28.143 -0.220 -19.602 1.00 86.69 264 PHE A O 1
ATOM 2113 N N . SER A 1 265 ? 28.276 -0.907 -17.489 1.00 87.94 265 SER A N 1
ATOM 2114 C CA . SER A 1 265 ? 29.293 -1.916 -17.809 1.00 87.94 265 SER A CA 1
ATOM 2115 C C . SER A 1 265 ? 28.666 -3.115 -18.535 1.00 87.94 265 SER A C 1
ATOM 2117 O O . SER A 1 265 ? 27.470 -3.365 -18.396 1.00 87.94 265 SER A O 1
ATOM 2119 N N . LEU A 1 266 ? 29.476 -3.911 -19.247 1.00 87.00 266 LEU A N 1
ATOM 2120 C CA . LEU A 1 266 ? 29.022 -5.144 -19.912 1.00 87.00 266 LEU A CA 1
ATOM 2121 C C . LEU A 1 266 ? 28.199 -6.036 -18.967 1.00 87.00 266 LEU A C 1
ATOM 2123 O O . LEU A 1 266 ? 27.071 -6.406 -19.276 1.00 87.00 266 LEU A O 1
ATOM 2127 N N . HIS A 1 267 ? 28.726 -6.286 -17.770 1.00 87.38 267 HIS A N 1
ATOM 2128 C CA . HIS A 1 267 ? 28.067 -7.112 -16.761 1.00 87.38 267 HIS A CA 1
ATOM 2129 C C . HIS A 1 267 ? 26.763 -6.497 -16.216 1.00 87.38 267 HIS A C 1
ATOM 2131 O O . HIS A 1 267 ? 25.852 -7.207 -15.794 1.00 87.38 267 HIS A O 1
ATOM 2137 N N . GLU A 1 268 ? 26.651 -5.168 -16.201 1.00 89.69 268 GLU A N 1
ATOM 2138 C CA . GLU A 1 268 ? 25.404 -4.489 -15.838 1.00 89.69 268 GLU A CA 1
ATOM 2139 C C . GLU A 1 268 ? 24.374 -4.574 -16.962 1.00 89.69 268 GLU A C 1
ATOM 2141 O O . GLU A 1 268 ? 23.208 -4.804 -16.662 1.00 89.69 268 GLU A O 1
ATOM 2146 N N . CYS A 1 269 ? 24.786 -4.478 -18.229 1.00 89.88 269 CYS A N 1
ATOM 2147 C CA . CYS A 1 269 ? 23.908 -4.720 -19.373 1.00 89.88 269 CYS A CA 1
ATOM 2148 C C . CYS A 1 269 ? 23.370 -6.158 -19.384 1.00 89.88 269 CYS A C 1
ATOM 2150 O O . CYS A 1 269 ? 22.174 -6.351 -19.591 1.00 89.88 269 CYS A O 1
ATOM 2152 N N . GLU A 1 270 ? 24.207 -7.164 -19.106 1.00 89.44 270 GLU A N 1
ATOM 2153 C CA . GLU A 1 270 ? 23.764 -8.563 -18.975 1.00 89.44 270 GLU A CA 1
ATOM 2154 C C . GLU A 1 270 ? 22.667 -8.711 -17.915 1.00 89.44 270 GLU A C 1
ATOM 2156 O O . GLU A 1 270 ? 21.638 -9.333 -18.163 1.00 89.44 270 GLU A O 1
ATOM 2161 N N . LYS A 1 271 ? 22.866 -8.096 -16.743 1.00 90.06 271 LYS A N 1
ATOM 2162 C CA . LYS A 1 271 ? 21.887 -8.105 -15.650 1.00 90.06 271 LYS A CA 1
ATOM 2163 C C . LYS A 1 271 ? 20.616 -7.343 -16.001 1.00 90.06 271 LYS A C 1
ATOM 2165 O O . LYS A 1 271 ? 19.524 -7.822 -15.730 1.00 90.06 271 LYS A O 1
ATOM 2170 N N . LEU A 1 272 ? 20.753 -6.153 -16.578 1.00 90.19 272 LEU A N 1
ATOM 2171 C CA . LEU A 1 272 ? 19.636 -5.275 -16.920 1.00 90.19 272 LEU A CA 1
ATOM 2172 C C . LEU A 1 272 ? 18.716 -5.926 -17.958 1.00 90.19 272 LEU A C 1
ATOM 2174 O O . LEU A 1 272 ? 17.494 -5.804 -17.865 1.00 90.19 272 LEU A O 1
ATOM 2178 N N . THR A 1 273 ? 19.316 -6.632 -18.919 1.00 91.00 273 THR A N 1
ATOM 2179 C CA . THR A 1 273 ? 18.607 -7.315 -20.007 1.00 91.00 273 THR A CA 1
ATOM 2180 C C . THR A 1 273 ? 18.090 -8.701 -19.626 1.00 91.00 273 THR A C 1
ATOM 2182 O O . THR A 1 273 ? 17.306 -9.278 -20.381 1.00 91.00 273 THR A O 1
ATOM 2185 N N . ASP A 1 274 ? 18.456 -9.229 -18.452 1.00 87.50 274 ASP A N 1
ATOM 2186 C CA . ASP A 1 274 ? 17.903 -10.486 -17.958 1.00 87.50 274 ASP A CA 1
ATOM 2187 C C . ASP A 1 274 ? 16.413 -10.326 -17.613 1.00 87.50 274 ASP A C 1
ATOM 2189 O O . ASP A 1 274 ? 15.964 -9.357 -16.986 1.00 87.50 274 ASP A O 1
ATOM 2193 N N . TYR A 1 275 ? 15.632 -11.293 -18.078 1.00 88.06 275 TYR A N 1
ATOM 2194 C CA . TYR A 1 275 ? 14.193 -11.387 -17.858 1.00 88.06 275 TYR A CA 1
ATOM 2195 C C . TYR A 1 275 ? 13.828 -12.527 -16.909 1.00 88.06 275 TYR A C 1
ATOM 2197 O O . TYR A 1 275 ? 12.785 -12.503 -16.258 1.00 88.06 275 TYR A O 1
ATOM 2205 N N . THR A 1 276 ? 14.689 -13.536 -16.833 1.00 87.44 276 THR A N 1
ATOM 2206 C CA . THR A 1 276 ? 14.413 -14.811 -16.170 1.00 87.44 276 THR A CA 1
ATOM 2207 C C . THR A 1 276 ? 14.807 -14.784 -14.701 1.00 87.44 276 THR A C 1
ATOM 2209 O O . THR A 1 276 ? 14.168 -15.433 -13.869 1.00 87.44 276 THR A O 1
ATOM 2212 N N . LEU A 1 277 ? 15.822 -13.987 -14.368 1.00 89.00 277 LEU A N 1
ATOM 2213 C CA . LEU A 1 277 ? 16.354 -13.843 -13.023 1.00 89.00 277 LEU A CA 1
ATOM 2214 C C . LEU A 1 277 ? 16.170 -12.415 -12.512 1.00 89.00 277 LEU A C 1
ATOM 2216 O O . LEU A 1 277 ? 16.116 -11.453 -13.274 1.00 89.00 277 LEU A O 1
ATOM 2220 N N . SER A 1 278 ? 16.090 -12.277 -11.189 1.00 91.50 278 SER A N 1
ATOM 2221 C CA . SER A 1 278 ? 16.184 -10.967 -10.551 1.00 91.50 278 SER A CA 1
ATOM 2222 C C . SER A 1 278 ? 17.589 -10.396 -10.728 1.00 91.50 278 SER A C 1
ATOM 2224 O O . SER A 1 278 ? 18.581 -11.095 -10.506 1.00 91.50 278 SER A O 1
ATOM 2226 N N . ALA A 1 279 ? 17.675 -9.112 -11.039 1.00 90.31 279 ALA A N 1
ATOM 2227 C CA . ALA A 1 279 ? 18.917 -8.404 -11.284 1.00 90.31 279 ALA A CA 1
ATOM 2228 C C . ALA A 1 279 ? 19.166 -7.331 -10.222 1.00 90.31 279 ALA A C 1
ATOM 2230 O O . ALA A 1 279 ? 18.247 -6.662 -9.759 1.00 90.31 279 ALA A O 1
ATOM 2231 N N . SER A 1 280 ? 20.435 -7.129 -9.864 1.00 92.56 280 SER A N 1
ATOM 2232 C CA . SER A 1 280 ? 20.850 -6.003 -9.027 1.00 92.56 280 SER A CA 1
ATOM 2233 C C . SER A 1 280 ? 21.793 -5.096 -9.806 1.00 92.56 280 SER A C 1
ATOM 2235 O O . SER A 1 280 ? 22.912 -5.498 -10.140 1.00 92.56 280 SER A O 1
ATOM 2237 N N . ILE A 1 281 ? 21.329 -3.880 -10.090 1.00 91.44 281 ILE A N 1
ATOM 2238 C CA . ILE A 1 281 ? 22.060 -2.859 -10.841 1.00 91.44 281 ILE A CA 1
ATOM 2239 C C . ILE A 1 281 ? 22.626 -1.848 -9.852 1.00 91.44 281 ILE A C 1
ATOM 2241 O O . ILE A 1 281 ? 21.928 -1.370 -8.957 1.00 91.44 281 ILE A O 1
ATOM 2245 N N . ARG A 1 282 ? 23.918 -1.537 -9.965 1.00 89.50 282 ARG A N 1
ATOM 2246 C CA . ARG A 1 282 ? 24.530 -0.496 -9.138 1.00 89.50 282 ARG A CA 1
ATOM 2247 C C . ARG A 1 282 ? 24.113 0.864 -9.702 1.00 89.50 282 ARG A C 1
ATOM 2249 O O . ARG A 1 282 ? 24.339 1.129 -10.872 1.00 89.50 282 ARG A O 1
ATOM 2256 N N . CYS A 1 283 ? 23.565 1.744 -8.883 1.00 88.62 283 CYS A N 1
ATOM 2257 C CA . CYS A 1 283 ? 23.366 3.157 -9.210 1.00 88.62 283 CYS A CA 1
ATOM 2258 C C . CYS A 1 283 ? 24.218 3.995 -8.249 1.00 88.62 283 CYS A C 1
ATOM 2260 O O . CYS A 1 283 ? 25.006 3.444 -7.466 1.00 88.62 283 CYS A O 1
ATOM 2262 N N . LEU A 1 284 ? 24.116 5.320 -8.319 1.00 83.50 284 LEU A N 1
ATOM 2263 C CA . LEU A 1 284 ? 24.843 6.182 -7.399 1.00 83.50 284 LEU A CA 1
ATOM 2264 C C . LEU A 1 284 ? 24.401 5.897 -5.948 1.00 83.50 284 LEU A C 1
ATOM 2266 O O . LEU A 1 284 ? 23.212 5.858 -5.644 1.00 83.50 284 LEU A O 1
ATOM 2270 N N . TYR A 1 285 ? 25.369 5.627 -5.065 1.00 80.56 285 TYR A N 1
ATOM 2271 C CA . TYR A 1 285 ? 25.201 5.353 -3.624 1.00 80.56 285 TYR A CA 1
ATOM 2272 C C . TYR A 1 285 ? 24.347 4.134 -3.215 1.00 80.56 285 TYR A C 1
ATOM 2274 O O . TYR A 1 285 ? 24.393 3.735 -2.052 1.00 80.56 285 TYR A O 1
ATOM 2282 N N . LYS A 1 286 ? 23.609 3.489 -4.129 1.00 89.12 286 LYS A N 1
ATOM 2283 C CA . LYS A 1 286 ? 22.728 2.352 -3.816 1.00 89.12 286 LYS A CA 1
ATOM 2284 C C . LYS A 1 286 ? 22.656 1.339 -4.961 1.00 89.12 286 LYS A C 1
ATOM 2286 O O . LYS A 1 286 ? 22.953 1.639 -6.112 1.00 89.12 286 LYS A O 1
ATOM 2291 N N . LYS A 1 287 ? 22.255 0.107 -4.642 1.00 90.94 287 LYS A N 1
ATOM 2292 C CA . LYS A 1 287 ? 21.863 -0.903 -5.632 1.00 90.94 287 LYS A CA 1
ATOM 2293 C C . LYS A 1 287 ? 20.345 -0.914 -5.804 1.00 90.94 287 LYS A C 1
ATOM 2295 O O . LYS A 1 287 ? 19.617 -0.933 -4.813 1.00 90.94 287 LYS A O 1
ATOM 2300 N N . VAL A 1 288 ? 19.892 -0.957 -7.049 1.00 92.94 288 VAL A N 1
ATOM 2301 C CA . VAL A 1 288 ? 18.491 -1.159 -7.428 1.00 92.94 288 VAL A CA 1
ATOM 2302 C C . VAL A 1 288 ? 18.270 -2.644 -7.683 1.00 92.94 288 VAL A C 1
ATOM 2304 O O . VAL A 1 288 ? 19.110 -3.294 -8.306 1.00 92.94 288 VAL A O 1
ATOM 2307 N N . SER A 1 289 ? 17.163 -3.185 -7.177 1.00 93.62 289 SER A N 1
ATOM 2308 C CA . SER A 1 289 ? 16.732 -4.556 -7.453 1.00 93.62 289 SER A CA 1
ATOM 2309 C C . SER A 1 289 ? 15.627 -4.531 -8.504 1.00 93.62 289 SER A C 1
ATOM 2311 O O . SER A 1 289 ? 14.606 -3.879 -8.300 1.00 93.62 289 SER A O 1
ATOM 2313 N N . ILE A 1 290 ? 15.836 -5.234 -9.613 1.00 94.00 290 ILE A N 1
ATOM 2314 C CA . ILE A 1 290 ? 14.856 -5.431 -10.681 1.00 94.00 290 ILE A CA 1
ATOM 2315 C C . ILE A 1 290 ? 14.401 -6.897 -10.595 1.00 94.00 290 ILE A C 1
ATOM 2317 O O . ILE A 1 290 ? 15.224 -7.794 -10.789 1.00 94.00 290 ILE A O 1
ATOM 2321 N N . PRO A 1 291 ? 13.130 -7.182 -10.271 1.00 93.69 291 PRO A N 1
ATOM 2322 C CA . PRO A 1 291 ? 12.616 -8.543 -10.221 1.00 93.69 291 PRO A CA 1
ATOM 2323 C C . PRO A 1 291 ? 12.669 -9.234 -11.587 1.00 93.69 291 PRO A C 1
ATOM 2325 O O . PRO A 1 291 ? 12.739 -8.590 -12.639 1.00 93.69 291 PRO A O 1
ATOM 2328 N N . LYS A 1 292 ? 12.570 -10.567 -11.565 1.00 92.44 292 LYS A N 1
ATOM 2329 C CA . LYS A 1 292 ? 12.312 -11.350 -12.779 1.00 92.44 292 LYS A CA 1
ATOM 2330 C C . LYS A 1 292 ? 10.993 -10.910 -13.426 1.00 92.44 292 LYS A C 1
ATOM 2332 O O . LYS A 1 292 ? 10.081 -10.468 -12.732 1.00 92.44 292 LYS A O 1
ATOM 2337 N N . GLY A 1 293 ? 10.870 -11.080 -14.736 1.00 91.25 293 GLY A N 1
ATOM 2338 C CA . GLY A 1 293 ? 9.623 -10.830 -15.461 1.00 91.25 293 GLY A CA 1
ATOM 2339 C C . GLY A 1 293 ? 9.352 -9.366 -15.823 1.00 91.25 293 GLY A C 1
ATOM 2340 O O . GLY A 1 293 ? 8.378 -9.098 -16.522 1.00 91.25 293 GLY A O 1
ATOM 2341 N N . ILE A 1 294 ? 10.211 -8.424 -15.420 1.00 94.38 294 ILE A N 1
ATOM 2342 C CA . ILE A 1 294 ? 10.087 -7.017 -15.825 1.00 94.38 294 ILE A CA 1
ATOM 2343 C C . ILE A 1 294 ? 10.549 -6.861 -17.272 1.00 94.38 294 ILE A C 1
ATOM 2345 O O . ILE A 1 294 ? 11.699 -7.180 -17.589 1.00 94.38 294 ILE A O 1
ATOM 2349 N N . ARG A 1 295 ? 9.666 -6.366 -18.144 1.00 94.56 295 ARG A N 1
ATOM 2350 C CA . ARG A 1 295 ? 9.986 -6.076 -19.547 1.00 94.56 295 ARG A CA 1
ATOM 2351 C C . ARG A 1 295 ? 10.681 -4.723 -19.680 1.00 94.56 295 ARG A C 1
ATOM 2353 O O . ARG A 1 295 ? 10.434 -3.803 -18.901 1.00 94.56 295 ARG A O 1
ATOM 2360 N N . LYS A 1 296 ? 11.559 -4.617 -20.675 1.00 95.31 296 LYS A N 1
ATOM 2361 C CA . LYS A 1 296 ? 12.308 -3.400 -20.987 1.00 95.31 296 LYS A CA 1
ATOM 2362 C C . LYS A 1 296 ? 12.170 -3.042 -22.462 1.00 95.31 296 LYS A C 1
ATOM 2364 O O . LYS A 1 296 ? 12.170 -3.935 -23.314 1.00 95.31 296 LYS A O 1
ATOM 2369 N N . ILE A 1 297 ? 12.083 -1.749 -22.758 1.00 96.25 297 ILE A N 1
ATOM 2370 C CA . ILE A 1 297 ? 12.205 -1.214 -24.117 1.00 96.25 297 ILE A CA 1
ATOM 2371 C C . ILE A 1 297 ? 13.325 -0.176 -24.124 1.00 96.25 297 ILE A C 1
ATOM 2373 O O . ILE A 1 297 ? 13.308 0.760 -23.333 1.00 96.25 297 ILE A O 1
ATOM 2377 N N . VAL A 1 298 ? 14.314 -0.357 -24.995 1.00 96.06 298 VAL A N 1
ATOM 2378 C CA . VAL A 1 298 ? 15.447 0.555 -25.170 1.00 96.06 298 VAL A CA 1
ATOM 2379 C C . VAL A 1 298 ? 15.246 1.326 -26.465 1.00 96.06 298 VAL A C 1
ATOM 2381 O O . VAL A 1 298 ? 15.166 0.728 -27.538 1.00 96.06 298 VAL A O 1
ATOM 2384 N N . VAL A 1 299 ? 15.156 2.646 -26.367 1.00 96.06 299 VAL A N 1
ATOM 2385 C CA . VAL A 1 299 ? 14.874 3.557 -27.475 1.00 96.06 299 VAL A CA 1
ATOM 2386 C C . VAL A 1 299 ? 16.154 4.268 -27.876 1.00 96.06 299 VAL A C 1
ATOM 2388 O O . VAL A 1 299 ? 16.792 4.934 -27.068 1.00 96.06 299 VAL A O 1
ATOM 2391 N N . THR A 1 300 ? 16.561 4.108 -29.134 1.00 94.00 300 THR A N 1
ATOM 2392 C CA . THR A 1 300 ? 17.844 4.639 -29.619 1.00 94.00 300 THR A CA 1
ATOM 2393 C C . THR A 1 300 ? 17.751 5.137 -31.053 1.00 94.00 300 THR A C 1
ATOM 2395 O O . THR A 1 300 ? 16.836 4.780 -31.786 1.00 94.00 300 THR A O 1
ATOM 2398 N N . ASN A 1 301 ? 18.689 5.979 -31.484 1.00 92.12 301 ASN A N 1
ATOM 2399 C CA . ASN A 1 301 ? 18.795 6.371 -32.898 1.00 92.12 301 ASN A CA 1
ATOM 2400 C C . ASN A 1 301 ? 19.807 5.513 -33.671 1.00 92.12 301 ASN A C 1
ATOM 2402 O O . ASN A 1 301 ? 19.854 5.560 -34.897 1.00 92.12 301 ASN A O 1
ATOM 2406 N N . GLU A 1 302 ? 20.598 4.714 -32.958 1.00 89.25 302 GLU A N 1
ATOM 2407 C CA . GLU A 1 302 ? 21.646 3.864 -33.507 1.00 89.25 302 GLU A CA 1
ATOM 2408 C C . GLU A 1 302 ? 21.294 2.389 -33.313 1.00 89.25 302 GLU A C 1
ATOM 2410 O O . GLU A 1 302 ? 20.626 2.013 -32.351 1.00 89.25 302 GLU A O 1
ATOM 2415 N N . ARG A 1 303 ? 21.781 1.534 -34.212 1.00 89.06 303 ARG A N 1
ATOM 2416 C CA . ARG A 1 303 ? 21.629 0.083 -34.074 1.00 89.06 303 ARG A CA 1
ATOM 2417 C C . ARG A 1 303 ? 22.580 -0.490 -33.019 1.00 89.06 303 ARG A C 1
ATOM 2419 O O . ARG A 1 303 ? 22.167 -1.299 -32.187 1.00 89.06 303 ARG A O 1
ATOM 2426 N N . ASP A 1 304 ? 23.833 -0.046 -33.020 1.00 86.81 304 ASP A N 1
ATOM 2427 C CA . ASP A 1 304 ? 24.923 -0.686 -32.274 1.00 86.81 304 ASP A CA 1
ATOM 2428 C C . ASP A 1 304 ? 25.180 -0.007 -30.924 1.00 86.81 304 ASP A C 1
ATOM 2430 O O . ASP A 1 304 ? 26.201 0.637 -30.699 1.00 86.81 304 ASP A O 1
ATOM 2434 N N . VAL A 1 305 ? 24.221 -0.126 -30.007 1.00 86.75 305 VAL A N 1
ATOM 2435 C CA . VAL A 1 305 ? 24.211 0.626 -28.732 1.00 86.75 305 VAL A CA 1
ATOM 2436 C C . VAL A 1 305 ? 24.690 -0.171 -27.524 1.00 86.75 305 VAL A C 1
ATOM 2438 O O . VAL A 1 305 ? 24.778 0.373 -26.424 1.00 86.75 305 VAL A O 1
ATOM 2441 N N . TRP A 1 306 ? 24.994 -1.450 -27.717 1.00 89.19 306 TRP A N 1
ATOM 2442 C CA . TRP A 1 306 ? 25.431 -2.359 -26.663 1.00 89.19 306 TRP A CA 1
ATOM 2443 C C . TRP A 1 306 ? 26.959 -2.406 -26.578 1.00 89.19 306 TRP A C 1
ATOM 2445 O O . TRP A 1 306 ? 27.635 -2.236 -27.596 1.00 89.19 306 TRP A O 1
ATOM 2455 N N . PRO A 1 307 ? 27.532 -2.608 -25.378 1.00 85.75 307 PRO A N 1
ATOM 2456 C CA . PRO A 1 307 ? 28.969 -2.806 -25.242 1.00 85.75 307 PRO A CA 1
ATOM 2457 C C . PRO A 1 307 ? 29.421 -4.042 -26.030 1.00 85.75 307 PRO A C 1
ATOM 2459 O O . PRO A 1 307 ? 28.643 -4.974 -26.232 1.00 85.75 307 PRO A O 1
ATOM 2462 N N . CYS A 1 308 ? 30.691 -4.055 -26.447 1.00 82.31 308 CYS A N 1
ATOM 2463 C CA . CYS A 1 308 ? 31.282 -5.221 -27.099 1.00 82.31 308 CYS A CA 1
ATOM 2464 C C . CYS A 1 308 ? 31.124 -6.448 -26.194 1.00 82.31 308 CYS A C 1
ATOM 2466 O O . CYS A 1 308 ? 31.594 -6.453 -25.054 1.00 82.31 308 CYS A O 1
ATOM 2468 N N . ASP A 1 309 ? 30.446 -7.462 -26.719 1.00 80.06 309 ASP A N 1
ATOM 2469 C CA . ASP A 1 309 ? 30.092 -8.687 -26.021 1.00 80.06 309 ASP A CA 1
ATOM 2470 C C . ASP A 1 309 ? 30.633 -9.881 -26.819 1.00 80.06 309 ASP A C 1
ATOM 2472 O O . ASP A 1 309 ? 29.948 -10.407 -27.702 1.00 80.06 309 ASP A O 1
ATOM 2476 N N . PRO A 1 310 ? 31.876 -10.311 -26.537 1.00 72.56 310 PRO A N 1
ATOM 2477 C CA . PRO A 1 310 ? 32.541 -11.383 -27.276 1.00 72.56 310 PRO A CA 1
ATOM 2478 C C . PRO A 1 310 ? 31.795 -12.723 -27.235 1.00 72.56 310 PRO A C 1
ATOM 2480 O O . PRO A 1 310 ? 32.083 -13.609 -28.035 1.00 72.56 310 PRO A O 1
ATOM 2483 N N . HIS A 1 311 ? 30.861 -12.891 -26.294 1.00 75.69 311 HIS A N 1
ATOM 2484 C CA . HIS A 1 311 ? 30.125 -14.130 -26.069 1.00 75.69 311 HIS A CA 1
ATOM 2485 C C . HIS A 1 311 ? 28.658 -14.061 -26.524 1.00 75.69 311 HIS A C 1
ATOM 2487 O O . HIS A 1 311 ? 27.948 -15.059 -26.383 1.00 75.69 311 HIS A O 1
ATOM 2493 N N . GLY A 1 312 ? 28.193 -12.919 -27.052 1.00 76.19 312 GLY A N 1
ATOM 2494 C CA . GLY A 1 312 ? 26.818 -12.737 -27.543 1.00 76.19 312 GLY A CA 1
ATOM 2495 C C . GLY A 1 312 ? 25.741 -12.975 -26.476 1.00 76.19 312 GLY A C 1
ATOM 2496 O O . GLY A 1 312 ? 24.661 -13.494 -26.761 1.00 76.19 312 GLY A O 1
ATOM 2497 N N . GLN A 1 313 ? 26.048 -12.671 -25.216 1.00 76.12 313 GLN A N 1
ATOM 2498 C CA . GLN A 1 313 ? 25.143 -12.792 -24.078 1.00 76.12 313 GLN A CA 1
ATOM 2499 C C . GLN A 1 313 ? 24.003 -11.763 -24.109 1.00 76.12 313 GLN A C 1
ATOM 2501 O O . GLN A 1 313 ? 22.903 -12.057 -23.640 1.00 76.12 313 GLN A O 1
ATOM 2506 N N . ILE A 1 314 ? 24.228 -10.569 -24.644 1.00 79.50 314 ILE A N 1
ATOM 2507 C CA . ILE A 1 314 ? 23.262 -9.472 -24.682 1.00 79.50 314 ILE A CA 1
ATOM 2508 C C . ILE A 1 314 ? 22.492 -9.530 -26.002 1.00 79.50 314 ILE A C 1
ATOM 2510 O O . ILE A 1 314 ? 21.350 -10.002 -26.045 1.00 79.50 314 ILE A O 1
ATOM 2514 N N . VAL A 1 315 ? 23.127 -9.099 -27.093 1.00 74.62 315 VAL A N 1
ATOM 2515 C CA . VAL A 1 315 ? 22.548 -9.159 -28.439 1.00 74.62 315 VAL A CA 1
ATOM 2516 C C . VAL A 1 315 ? 22.628 -10.606 -28.923 1.00 74.62 315 VAL A C 1
ATOM 2518 O O . VAL A 1 315 ? 23.714 -11.170 -29.004 1.00 74.62 315 VAL A O 1
ATOM 2521 N N . GLY A 1 316 ? 21.473 -11.216 -29.210 1.00 67.81 316 GLY A N 1
ATOM 2522 C CA . GLY A 1 316 ? 21.361 -12.613 -29.654 1.00 67.81 316 GLY A CA 1
ATOM 2523 C C . GLY A 1 316 ? 20.775 -13.579 -28.618 1.00 67.81 316 GLY A C 1
ATOM 2524 O O . GLY A 1 316 ? 20.250 -14.621 -29.003 1.00 67.81 316 GLY A O 1
ATOM 2525 N N . ARG A 1 317 ? 20.789 -13.230 -27.322 1.00 77.19 317 ARG A N 1
ATOM 2526 C CA . ARG A 1 317 ? 20.145 -14.031 -26.256 1.00 77.19 317 ARG A CA 1
ATOM 2527 C C . ARG A 1 317 ? 19.112 -13.270 -25.431 1.00 77.19 317 ARG A C 1
ATOM 2529 O O . ARG A 1 317 ? 18.113 -13.860 -25.038 1.00 77.19 317 ARG A O 1
ATOM 2536 N N . ARG A 1 318 ? 19.356 -11.991 -25.136 1.00 85.75 318 ARG A N 1
ATOM 2537 C CA . ARG A 1 318 ? 18.564 -11.206 -24.167 1.00 85.75 318 ARG A CA 1
ATOM 2538 C C . ARG A 1 318 ? 17.925 -9.950 -24.751 1.00 85.75 318 ARG A C 1
ATOM 2540 O O . ARG A 1 318 ? 17.079 -9.344 -24.097 1.00 85.75 318 ARG A O 1
ATOM 2547 N N . VAL A 1 319 ? 18.316 -9.563 -25.963 1.00 91.06 319 VAL A N 1
ATOM 2548 C CA . VAL A 1 319 ? 17.802 -8.383 -26.662 1.00 91.06 319 VAL A CA 1
ATOM 2549 C C . VAL A 1 319 ? 17.390 -8.759 -28.075 1.00 91.06 319 VAL A C 1
ATOM 2551 O O . VAL A 1 319 ? 18.141 -9.421 -28.793 1.00 91.06 319 VAL A O 1
ATOM 2554 N N . VAL A 1 320 ? 16.219 -8.275 -28.479 1.00 92.56 320 VAL A N 1
ATOM 2555 C CA . VAL A 1 320 ? 15.742 -8.330 -29.863 1.00 92.56 320 VAL A CA 1
ATOM 2556 C C . VAL A 1 320 ? 15.665 -6.910 -30.408 1.00 92.56 320 VAL A C 1
ATOM 2558 O O . VAL A 1 320 ? 15.298 -5.993 -29.679 1.00 92.56 320 VAL A O 1
ATOM 2561 N N . GLN A 1 321 ? 16.031 -6.718 -31.674 1.00 92.94 321 GLN A N 1
ATOM 2562 C CA . GLN A 1 321 ? 16.082 -5.402 -32.309 1.00 92.94 321 GLN A CA 1
ATOM 2563 C C . GLN A 1 321 ? 14.927 -5.224 -33.301 1.00 92.94 321 GLN A C 1
ATOM 2565 O O . GLN A 1 321 ? 14.655 -6.119 -34.097 1.00 92.94 321 GLN A O 1
ATOM 2570 N N . LEU A 1 322 ? 14.294 -4.051 -33.285 1.00 93.56 322 LEU A N 1
ATOM 2571 C CA . LEU A 1 322 ? 13.264 -3.632 -34.233 1.00 93.56 322 LEU A CA 1
ATOM 2572 C C . LEU A 1 322 ? 13.632 -2.260 -34.809 1.00 93.56 322 LEU A C 1
ATOM 2574 O O . LEU A 1 322 ? 13.843 -1.302 -34.065 1.00 93.56 322 LEU A O 1
ATOM 2578 N N . GLN A 1 323 ? 13.714 -2.168 -36.135 1.00 94.81 323 GLN A N 1
ATOM 2579 C CA . GLN A 1 323 ? 13.961 -0.905 -36.823 1.00 94.81 323 GLN A CA 1
ATOM 2580 C C . GLN A 1 323 ? 12.639 -0.200 -37.141 1.00 94.81 323 GLN A C 1
ATOM 2582 O O . GLN A 1 323 ? 11.709 -0.818 -37.655 1.00 94.81 323 GLN A O 1
ATOM 2587 N N . ILE A 1 324 ? 12.579 1.100 -36.866 1.00 93.62 324 ILE A N 1
ATOM 2588 C CA . ILE A 1 324 ? 11.447 1.977 -37.156 1.00 93.62 324 ILE A CA 1
ATOM 2589 C C . ILE A 1 324 ? 11.820 2.882 -38.329 1.00 93.62 324 ILE A C 1
ATOM 2591 O O . ILE A 1 324 ? 12.784 3.648 -38.247 1.00 93.62 324 ILE A O 1
ATOM 2595 N N . PHE A 1 325 ? 11.055 2.785 -39.415 1.00 88.44 325 PHE A N 1
ATOM 2596 C CA . PHE A 1 325 ? 11.284 3.540 -40.653 1.00 88.44 325 PHE A CA 1
ATOM 2597 C C . PHE A 1 325 ? 10.319 4.714 -40.830 1.00 88.44 325 PHE A C 1
ATOM 2599 O O . PHE A 1 325 ? 10.666 5.703 -41.469 1.00 88.44 325 PHE A O 1
ATOM 2606 N N . GLU A 1 326 ? 9.130 4.621 -40.242 1.00 88.06 326 GLU A N 1
ATOM 2607 C CA . GLU A 1 326 ? 8.042 5.582 -40.406 1.00 88.06 326 GLU A CA 1
ATOM 2608 C C . GLU A 1 326 ? 7.511 6.027 -39.042 1.00 88.06 326 GLU A C 1
ATOM 2610 O O . GLU A 1 326 ? 7.860 5.457 -38.004 1.00 88.06 326 GLU A O 1
ATOM 2615 N N . ARG A 1 327 ? 6.691 7.083 -39.029 1.00 86.56 327 ARG A N 1
ATOM 2616 C CA . ARG A 1 327 ? 6.046 7.537 -37.795 1.00 86.56 327 ARG A CA 1
ATOM 2617 C C . ARG A 1 327 ? 5.154 6.436 -37.237 1.00 86.56 327 ARG A C 1
ATOM 2619 O O . ARG A 1 327 ? 4.415 5.789 -37.964 1.00 86.56 327 ARG A O 1
ATOM 2626 N N . THR A 1 328 ? 5.226 6.255 -35.927 1.00 85.44 328 THR A N 1
ATOM 2627 C CA . THR A 1 328 ? 4.507 5.200 -35.204 1.00 85.44 328 THR A CA 1
ATOM 2628 C C . THR A 1 328 ? 3.090 5.593 -34.802 1.00 85.44 328 THR A C 1
ATOM 2630 O O . THR A 1 328 ? 2.369 4.742 -34.304 1.00 85.44 328 THR A O 1
ATOM 2633 N N . TYR A 1 329 ? 2.668 6.835 -35.025 1.00 81.31 329 TYR A N 1
ATOM 2634 C CA . TYR A 1 329 ? 1.319 7.333 -34.7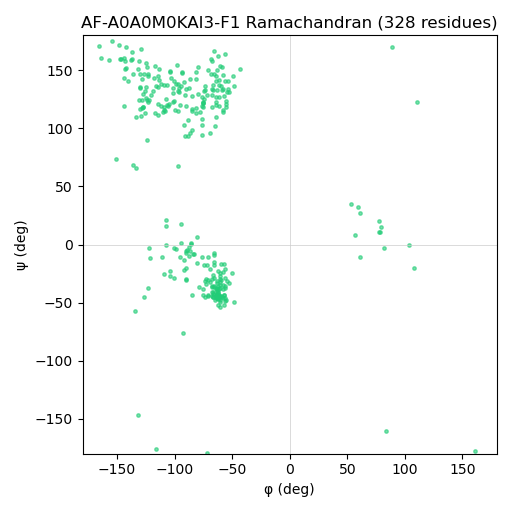46 1.00 81.31 329 TYR A CA 1
ATOM 2635 C C . TYR A 1 329 ? 0.767 8.083 -35.962 1.00 81.31 329 TYR A C 1
ATOM 2637 O O . TYR A 1 329 ? 1.537 8.507 -36.832 1.00 81.31 329 TYR A O 1
ATOM 2645 N N . ARG A 1 330 ? -0.564 8.183 -36.029 1.00 66.75 330 ARG A N 1
ATOM 2646 C CA . ARG A 1 330 ? -1.286 8.868 -37.112 1.00 66.75 330 ARG A CA 1
ATOM 2647 C C . ARG A 1 330 ? -1.277 10.382 -36.969 1.00 66.75 330 ARG A C 1
ATOM 2649 O O . ARG A 1 330 ? -1.360 10.866 -35.820 1.00 66.75 330 ARG A O 1
#

Sequence (330 aa):
MSKADPAADTFRWRARLWHLTYVGHIPAELLLRQLSSVTKSNTVLGSSVVHEASDAEAPYAHTHLAWLWERAPNLHGARLMDVECEGTTIHPHAEHRKSIKWMQLVFTRYHAGHKLGGKSTFVAPVAGPWQQLPPCFEWNDYVLTEVSEASDLIEGAQLAGLGVRNLHDVLLLQNAKRLRPFEHNFERESFLPLWVPEVYASGAVGTLQIWGGVNLGKTEWALAQFANPLHVTERNDLLDFRPDWHDGIVIDKMLPRERPPAGFSLHECEKLTDYTLSASIRCLYKKVSIPKGIRKIVVTNERDVWPCDPHGQIVGRRVVQLQIFERTYR

=== Feature glossary ===
Annotated list of the representations used here:

Nearest PDB structures. The Foldseek neighbor list gives the closest experimentally determined structures in the PDB, ranked by structural alignment. TM-score near 1 means near-identical fold; near 0.3 means only rough topology match. This is how one finds what a novel AlphaFold prediction most resembles in the solved-structure universe.

Foldseek 3Di. Foldseek's 3Di representation compresses backbone geometry into a per-residue letter drawn from a learned twenty-state alphabet. It captures the tertiary interaction pattern around each residue — which residues are packed against it in space, regardless of where they are in sequence.

Radius of gyration, Cα contacts, bounding box. Radius of gyration (Rg) is the root-mean-square distance of Cα atoms from their centroid — a single number for overall size and compactness. A globular domain of N residues has Rg ≈ 2.2·N^0.38 Å; an extended or disordered chain has a much larger Rg. The Cα contact count is the number of residue pairs whose Cα atoms are within 8 Å and are more than four positions apart in sequence — a standard proxy for tertiary packing density. The bounding box is the smallest axis-aligned box enclosing all Cα atoms.

InterPro / GO / CATH / organism. The annotation block draws on four external resources. InterPro: which protein families and domains the sequence belongs to. GO: standardized terms for what the protein does, what process it participates in, and where in the cell it acts. CATH: which structural fold it has in the CATH hierarchy. Organism: the species of origin.

mmCIF coordinates. The mmCIF block holds the 3D Cartesian coordinates of each backbone atom (N, Cα, C, O) in ångströms. mmCIF is the PDB's canonical archive format — a tagged-loop text representation of the atomic model.

pLDDT. pLDDT is the predicted lDDT-Cα score: AlphaFold's confidence that the local environment of each residue (all inter-atomic distances within 15 Å) is correctly placed. It is a per-residue number between 0 and 100, with higher meaning more reliable.

Backbone torsions (φ/ψ). φ (phi) and ψ (psi) are the two rotatable backbone dihedrals per residue: φ is the C(i-1)–N–Cα–C torsion, ψ is the N–Cα–C–N(i+1) torsion, both in degrees on (−180°, 180°]. α-helical residues cluster near (−60°, −45°); β-strand residues near (−120°, +130°). A Ramachandran plot is simply a scatter of (φ, ψ) for every residue.

B-factor. For experimental (PDB) structures, the B-factor (temperature factor) quantifies the positional spread of each atom in the crystal — a combination of thermal vibration and static disorder — in units of Å². High B-factors mark flexible loops or poorly resolved regions; low B-factors mark the rigid, well-ordered core.

Secondary structure (3-state, P-SEA). SS3 is a coarse helix/strand/coil call (letters a/b/c) made by the P-SEA algorithm from inter-Cα distances and dihedrals. It is less detailed than DSSP but needs only Cα positions.

Predicted aligned error. Predicted aligned error is AlphaFold's pairwise confidence. Unlike pLDDT (per-residue), PAE is per-residue-pair and captures whether two parts of the structure are correctly placed relative to each other. Units are ångströms of expected positional error.

Solvent-accessible surface area. Solvent-accessible surface area (SASA) is the area in Å² traced out by the centre of a 1.4 Å probe sphere (a water molecule) rolled over the protein's van der Waals surface (Shrake–Rupley / Lee–Richards construction). Buried residues have near-zero SASA; fully exposed residues can exceed 200 Å². The total SASA scales roughly with the number of surface residues.

Secondary structure (8-state, DSSP). The SS8 string is DSSP's per-residue secondary-structure call. α-helix (H) means an i→i+4 H-bond ladder; β-strand (E) means the residue participates in a β-sheet; 3₁₀ (G) and π (I) are tighter and wider helices; T/S are turns/bends; '-' is loop.

Rendered structure images. Structure images are PyMOL renders from six orthogonal camera directions. Cartoon representation draws helices as coils and strands as arrows; sticks shows the backbone as bonds; surface shows the solvent-excluded envelope. Rainbow coloring maps sequence position to hue (blue→red, N→C); chain coloring assigns a distinct color per polypeptide.

Sequence. The amino-acid sequence is the protein's primary structure: the linear order of residues from the N-terminus to the C-terminus, written in one-letter code. Everything else here — the 3D coordinates, the secondary structure, the domain annotations — is ultimately a consequence of this string.

Contact-map, Ramachandran, and PAE plots. Three diagnostic plots accompany the record. The Cα contact map visualizes the tertiary structure as a 2D adjacency matrix (8 Å cutoff, sequence-local contacts suppressed). The Ramachandran plot shows the distribution of backbone (φ, ψ) torsions, with points in the α and β basins reflecting secondary structure content. The PAE plot shows AlphaFold's inter-residue confidence as a color matrix.